Protein AF-0000000080790325 (afdb_homodimer)

Nearest PDB structures (foldseek):
  1ufb-assembly1_A  TM=8.793E-01  e=4.216E-05  Thermus thermophilus
  2hsb-assembly1_A  TM=8.254E-01  e=3.399E-02  Archaeoglobus fulgidus
  4nqf-assembly1_A  TM=7.272E-01  e=9.277E-03  Agrobacterium fabrum str. C58
  3o10-assembly2_C  TM=7.027E-01  e=1.529E-02  Homo sapiens
  1ufb-assembly1_A  TM=8.756E-01  e=5.175E-05  Thermus thermophilus

Solvent-accessible surface area (backbone atoms only — not comparable to full-atom values): 12080 Å² total; per-residue (Å²): 104,65,54,29,45,51,51,12,53,50,24,43,52,48,16,53,52,28,44,75,73,67,38,19,34,62,11,26,37,25,16,37,47,15,43,46,30,38,46,46,27,52,42,29,69,73,70,70,46,86,78,93,71,79,48,34,46,60,45,47,53,56,48,26,64,75,67,67,53,84,79,51,69,70,53,52,50,31,26,50,50,42,36,54,33,57,52,31,40,72,37,70,84,60,62,49,64,88,60,41,68,68,55,22,50,49,34,46,50,33,30,51,57,53,53,70,76,103,106,65,54,30,46,51,51,12,53,50,23,42,51,48,16,52,52,29,45,74,72,66,39,20,34,60,12,27,37,25,16,37,47,14,43,46,31,39,45,48,26,52,41,29,67,75,70,68,47,86,78,94,72,78,47,34,46,60,45,48,52,56,48,26,64,76,68,68,53,86,79,51,67,69,53,51,50,32,26,49,51,42,35,54,33,58,52,30,39,72,35,69,84,61,64,50,63,87,61,42,66,68,54,22,49,50,35,46,50,34,29,50,58,54,54,71,75,102

Sequence (236 aa):
MAKWFEKSDKDKEVAYLLLDKGYYPEACFHAVMAVELRLKGVLVQTTGGIIYTHSIKRLLDEVAKIKNLQLNDKILDCANYLSLMYLGSRYPEEEIIDMDRSEGEKCVRCMETILSIIMAKWFEKSDKDKEVAYLLLDKGYYPEACFHAVMAVELRLKGVLVQTTGGIIYTHSIKRLLDEVAKIKNLQLNDKILDCANYLSLMYLGSRYPEEEIIDMDRSEGEKCVRCMETILSII

Organism: Sulfurisphaera tokodaii (strain DSM 16993 / JCM 10545 / NBRC 100140 / 7) (NCBI:txid273063)

Foldseek 3Di:
DVVLQVLLVVLLVVLVVCLVVWLQLSSLQSLLSSQQSVLQVQCCVVPVDGDPDSQQLVSLVVSCVVVVNDDDPLLNVLSRLSRLSNCVSPDVVSVNPDDGSVNSVSSSVSSCVSVVRD/DVVLQVLLVVLLVVLVVCLVVWLQLSSLQSLLSSQQSVLQVQCCVQPVDGDPDSQQLVSLVVSCVVVVNDDDPLLNVLSRLSRLSNCVSPDVVSVNPDDGSVNSVSSSVSSCVSVVRD

Secondary structure (DSSP, 8-state):
-HHHHHHHHHHHHHHHHHHHHT-HHHHHHHHHHHHHHHHHHHHHHHHS-------HHHHHHHHHHHHTPPP-HHHHHHHHHHHHHHHHTT-GGG------HHHHHHHHHHHHHHHTT-/-HHHHHHHHHHHHHHHHHHHHT-HHHHHHHHHHHHHHHHHHHHHHHHS-------HHHHHHHHHHHHTPPP-HHHHHHHHHHHHHHHHTT-GGG------HHHHHHHHHHHHHHHTT-

Radius of gyration: 17.75 Å; Cα contacts (8 Å, |Δi|>4): 330; chains: 2; bounding box: 32×57×39 Å

Structure (mmCIF, N/CA/C/O backbone):
data_AF-0000000080790325-model_v1
#
loop_
_entity.id
_entity.type
_entity.pdbx_description
1 polymer 'HEPN domain-containing protein'
#
loop_
_atom_site.group_PDB
_atom_site.id
_atom_site.type_symbol
_atom_site.label_atom_id
_atom_site.label_alt_id
_atom_site.label_comp_id
_atom_site.label_asym_id
_atom_site.label_entity_id
_atom_site.label_seq_id
_atom_site.pdbx_PDB_ins_code
_atom_site.Cartn_x
_atom_site.Cartn_y
_atom_site.Cartn_z
_atom_site.occupancy
_atom_site.B_iso_or_equiv
_atom_site.auth_seq_id
_atom_site.auth_comp_id
_atom_site.auth_asym_id
_atom_site.auth_atom_id
_atom_site.pdbx_PDB_model_num
ATOM 1 N N . MET A 1 1 ? -5.109 8.195 18.766 1 57.06 1 MET A N 1
ATOM 2 C CA . MET A 1 1 ? -4.723 9.375 18 1 57.06 1 MET A CA 1
ATOM 3 C C . MET A 1 1 ? -3.264 9.289 17.578 1 57.06 1 MET A C 1
ATOM 5 O O . MET A 1 1 ? -2.939 9.539 16.406 1 57.06 1 MET A O 1
ATOM 9 N N . ALA A 1 2 ? -2.635 8.82 18.422 1 80.56 2 ALA A N 1
ATOM 10 C CA . ALA A 1 2 ? -1.184 8.68 18.344 1 80.56 2 ALA A CA 1
ATOM 11 C C . ALA A 1 2 ? -0.789 7.648 17.297 1 80.56 2 ALA A C 1
ATOM 13 O O . ALA A 1 2 ? 0.173 7.852 16.547 1 80.56 2 ALA A O 1
ATOM 14 N N . LYS A 1 3 ? -1.737 6.891 16.953 1 90.38 3 LYS A N 1
ATOM 15 C CA . LYS A 1 3 ? -1.333 5.789 16.078 1 90.38 3 LYS A CA 1
ATOM 16 C C . LYS A 1 3 ? -1.325 6.215 14.617 1 90.38 3 LYS A C 1
ATOM 18 O O . LYS A 1 3 ? -0.454 5.801 13.852 1 90.38 3 LYS A O 1
ATOM 23 N N . TRP A 1 4 ? -2.229 7.141 14.32 1 94.56 4 TRP A N 1
ATOM 24 C CA . TRP A 1 4 ? -2.314 7.629 12.945 1 94.56 4 TRP A CA 1
ATOM 25 C C . TRP A 1 4 ? -1.068 8.422 12.57 1 94.56 4 TRP A C 1
ATOM 27 O O . TRP A 1 4 ? -0.518 8.242 11.477 1 94.56 4 TRP A O 1
ATOM 37 N N . PHE A 1 5 ? -0.662 9.227 13.508 1 96.38 5 PHE A N 1
ATOM 38 C CA . PHE A 1 5 ? 0.493 10.078 13.25 1 96.38 5 PHE A CA 1
ATOM 39 C C . PHE A 1 5 ? 1.778 9.266 13.234 1 96.38 5 PHE A C 1
ATOM 41 O O . PHE A 1 5 ? 2.686 9.531 12.445 1 96.38 5 PHE A O 1
ATOM 48 N N . GLU A 1 6 ? 1.785 8.305 14.102 1 95.25 6 GLU A N 1
ATOM 49 C CA . GLU A 1 6 ? 2.939 7.41 14.117 1 95.25 6 GLU A CA 1
ATOM 50 C C . GLU A 1 6 ? 3.061 6.637 12.812 1 95.25 6 GLU A C 1
ATOM 52 O O . GLU A 1 6 ? 4.156 6.504 12.258 1 95.25 6 GLU A O 1
ATOM 57 N N . LYS A 1 7 ? 1.98 6.121 12.328 1 96.19 7 LYS A N 1
ATOM 58 C CA . LYS A 1 7 ? 1.979 5.391 11.062 1 96.19 7 LYS A CA 1
ATOM 59 C C . LYS A 1 7 ? 2.348 6.309 9.898 1 96.19 7 LYS A C 1
ATOM 61 O O . LYS A 1 7 ? 3.07 5.902 8.984 1 96.19 7 LYS A O 1
ATOM 66 N N . SER A 1 8 ? 1.805 7.488 9.938 1 97.62 8 SER A N 1
ATOM 67 C CA . SER A 1 8 ? 2.16 8.477 8.93 1 97.62 8 SER A CA 1
ATOM 68 C C . SER A 1 8 ? 3.664 8.727 8.906 1 97.62 8 SER A C 1
ATOM 70 O O . SER A 1 8 ? 4.277 8.758 7.836 1 97.62 8 SER A O 1
ATOM 72 N N . ASP A 1 9 ? 4.266 8.914 10.086 1 97.81 9 ASP A N 1
ATOM 73 C CA . ASP A 1 9 ? 5.699 9.164 10.195 1 97.81 9 ASP A CA 1
ATOM 74 C C . ASP A 1 9 ? 6.508 7.973 9.672 1 97.81 9 ASP A C 1
ATOM 76 O O . ASP A 1 9 ? 7.531 8.156 9.008 1 97.81 9 ASP A O 1
ATOM 80 N N . LYS A 1 10 ? 6.035 6.82 9.969 1 97.06 10 LYS A N 1
ATOM 81 C CA . LYS A 1 10 ? 6.711 5.621 9.484 1 97.06 10 LYS A CA 1
ATOM 82 C C . LYS A 1 10 ? 6.656 5.531 7.961 1 97.06 10 LYS A C 1
ATOM 84 O O . LYS A 1 10 ? 7.652 5.211 7.316 1 97.06 10 LYS A O 1
ATOM 89 N N . ASP A 1 11 ? 5.535 5.82 7.414 1 98.5 11 ASP A N 1
ATOM 90 C CA . ASP A 1 11 ? 5.406 5.801 5.961 1 98.5 11 ASP A CA 1
ATOM 91 C C . ASP A 1 11 ? 6.312 6.848 5.312 1 98.5 11 ASP A C 1
ATOM 93 O O . ASP A 1 11 ? 6.855 6.621 4.23 1 98.5 11 ASP A O 1
ATOM 97 N N . LYS A 1 12 ? 6.406 7.965 5.957 1 98.81 12 LYS A N 1
ATOM 98 C CA . LYS A 1 12 ? 7.32 8.992 5.457 1 98.81 12 LYS A CA 1
ATOM 99 C C . LYS A 1 12 ? 8.75 8.469 5.406 1 98.81 12 LYS A C 1
ATOM 101 O O . LYS A 1 12 ? 9.445 8.633 4.398 1 98.81 12 LYS A O 1
ATOM 106 N N . GLU A 1 13 ? 9.164 7.809 6.445 1 98.81 13 GLU A N 1
ATOM 107 C CA . GLU A 1 13 ? 10.5 7.219 6.496 1 98.81 13 GLU A CA 1
ATOM 108 C C . GLU A 1 13 ? 10.688 6.168 5.402 1 98.81 13 GLU A C 1
ATOM 110 O O . GLU A 1 13 ? 11.727 6.129 4.742 1 98.81 13 GLU A O 1
ATOM 115 N N . VAL A 1 14 ? 9.727 5.359 5.238 1 98.81 14 VAL A N 1
ATOM 116 C CA . VAL A 1 14 ? 9.781 4.285 4.25 1 98.81 14 VAL A CA 1
ATOM 117 C C . VAL A 1 14 ? 9.82 4.879 2.844 1 98.81 14 VAL A C 1
ATOM 119 O O . VAL A 1 14 ? 10.531 4.371 1.97 1 98.81 14 VAL A O 1
ATOM 122 N N . ALA A 1 15 ? 9.055 5.938 2.59 1 98.88 15 ALA A N 1
ATOM 123 C CA . ALA A 1 15 ? 9.086 6.613 1.295 1 98.88 15 ALA A CA 1
ATOM 124 C C . ALA A 1 15 ? 10.5 7.074 0.953 1 98.88 15 ALA A C 1
ATOM 126 O O . ALA A 1 15 ? 10.977 6.871 -0.168 1 98.88 15 ALA A O 1
ATOM 127 N N . TYR A 1 16 ? 11.18 7.613 1.945 1 98.88 16 TYR A N 1
ATOM 128 C CA . TYR A 1 16 ? 12.547 8.07 1.738 1 98.88 16 TYR A CA 1
ATOM 129 C C . TYR A 1 16 ? 13.477 6.895 1.452 1 98.88 16 TYR A C 1
ATOM 131 O O . TYR A 1 16 ? 14.297 6.949 0.534 1 98.88 16 TYR A O 1
ATOM 139 N N . LEU A 1 17 ? 13.336 5.879 2.234 1 98.88 17 LEU A N 1
ATOM 140 C CA . LEU A 1 17 ? 14.172 4.695 2.086 1 98.88 17 LEU A CA 1
ATOM 141 C C . LEU A 1 17 ? 14.016 4.086 0.697 1 98.88 17 LEU A C 1
ATOM 143 O O . LEU A 1 17 ? 15.008 3.809 0.018 1 98.88 17 LEU A O 1
ATOM 147 N N . LEU A 1 18 ? 12.812 3.908 0.27 1 98.75 18 LEU A N 1
ATOM 148 C CA . LEU A 1 18 ? 12.539 3.252 -1.004 1 98.75 18 LEU A CA 1
ATOM 149 C C . LEU A 1 18 ? 12.953 4.141 -2.172 1 98.75 18 LEU A C 1
ATOM 151 O O . LEU A 1 18 ? 13.43 3.645 -3.195 1 98.75 18 LEU A O 1
ATOM 155 N N . LEU A 1 19 ? 12.75 5.434 -2.016 1 98.62 19 LEU A N 1
ATOM 156 C CA . LEU A 1 19 ? 13.242 6.355 -3.033 1 98.62 19 LEU A CA 1
ATOM 157 C C . LEU A 1 19 ? 14.75 6.219 -3.211 1 98.62 19 LEU A C 1
ATOM 159 O O . LEU A 1 19 ? 15.242 6.141 -4.34 1 98.62 19 LEU A O 1
ATOM 163 N N . ASP A 1 20 ? 15.438 6.176 -2.105 1 98.56 20 ASP A N 1
ATOM 164 C CA . ASP A 1 20 ? 16.891 6.07 -2.107 1 98.56 20 ASP A CA 1
ATOM 165 C C . ASP A 1 20 ? 17.344 4.754 -2.738 1 98.56 20 ASP A C 1
ATOM 167 O O . ASP A 1 20 ? 18.391 4.703 -3.387 1 98.56 20 ASP A O 1
ATOM 171 N N . LYS A 1 21 ? 16.578 3.699 -2.59 1 98.31 21 LYS A N 1
ATOM 172 C CA . LYS A 1 21 ? 16.938 2.371 -3.08 1 98.31 21 LYS A CA 1
ATOM 173 C C . LYS A 1 21 ? 16.484 2.176 -4.523 1 98.31 21 LYS A C 1
ATOM 175 O O . LYS A 1 21 ? 16.781 1.154 -5.141 1 98.31 21 LYS A O 1
ATOM 180 N N . GLY A 1 22 ? 15.719 3.08 -5.078 1 97.56 22 GLY A N 1
ATOM 181 C CA . GLY A 1 22 ? 15.336 3.033 -6.48 1 97.56 22 GLY A CA 1
ATOM 182 C C . GLY A 1 22 ? 14 2.355 -6.711 1 97.56 22 GLY A C 1
ATOM 183 O O . GLY A 1 22 ? 13.68 1.967 -7.836 1 97.56 22 GLY A O 1
ATOM 184 N N . TYR A 1 23 ? 13.25 2.176 -5.66 1 97.56 23 TYR A N 1
ATOM 185 C CA . TYR A 1 23 ? 11.891 1.666 -5.777 1 97.56 23 TYR A CA 1
ATOM 186 C C . TYR A 1 23 ? 10.883 2.809 -5.844 1 97.56 23 TYR A C 1
ATOM 188 O O . TYR A 1 23 ? 10.203 3.104 -4.859 1 97.56 23 TYR A O 1
ATOM 196 N N . TYR A 1 24 ? 10.719 3.35 -7.008 1 97.62 24 TYR A N 1
ATOM 197 C CA . TYR A 1 24 ? 10.055 4.641 -7.152 1 97.62 24 TYR A CA 1
ATOM 198 C C . TYR A 1 24 ? 8.547 4.504 -6.996 1 97.62 24 TYR A C 1
ATOM 200 O O . TYR A 1 24 ? 7.922 5.266 -6.254 1 97.62 24 TYR A O 1
ATOM 208 N N . PRO A 1 25 ? 7.918 3.488 -7.625 1 97.19 25 PRO A N 1
ATOM 209 C CA . PRO A 1 25 ? 6.477 3.357 -7.402 1 97.19 25 PRO A CA 1
ATOM 210 C C . PRO A 1 25 ? 6.129 3.08 -5.941 1 97.19 25 PRO A C 1
ATOM 212 O O . PRO A 1 25 ? 5.172 3.646 -5.414 1 97.19 25 PRO A O 1
ATOM 215 N N . GLU A 1 26 ? 6.914 2.258 -5.336 1 97.94 26 GLU A N 1
ATOM 216 C CA . GLU A 1 26 ? 6.691 1.904 -3.938 1 97.94 26 GLU A CA 1
ATOM 217 C C . GLU A 1 26 ? 6.941 3.1 -3.02 1 97.94 26 GLU A C 1
ATOM 219 O O . GLU A 1 26 ? 6.234 3.283 -2.027 1 97.94 26 GLU A O 1
ATOM 224 N N . ALA A 1 27 ? 7.953 3.893 -3.35 1 98.44 27 ALA A N 1
ATOM 225 C CA . ALA A 1 27 ? 8.188 5.129 -2.609 1 98.44 27 ALA A CA 1
ATOM 226 C C . ALA A 1 27 ? 6.977 6.059 -2.703 1 98.44 27 ALA A C 1
ATOM 228 O O . ALA A 1 27 ? 6.574 6.664 -1.707 1 98.44 27 ALA A O 1
ATOM 229 N N . CYS A 1 28 ? 6.457 6.133 -3.877 1 98.19 28 CYS A N 1
ATOM 230 C CA . CYS A 1 28 ? 5.305 7 -4.098 1 98.19 28 CYS A CA 1
ATOM 231 C C . CYS A 1 28 ? 4.102 6.52 -3.297 1 98.19 28 CYS A C 1
ATOM 233 O O . CYS A 1 28 ? 3.4 7.324 -2.678 1 98.19 28 CYS A O 1
ATOM 235 N N . PHE A 1 29 ? 3.871 5.227 -3.201 1 98 29 PHE A N 1
ATOM 236 C CA . PHE A 1 29 ? 2.775 4.688 -2.404 1 98 29 PHE A CA 1
ATOM 237 C C . PHE A 1 29 ? 2.902 5.117 -0.948 1 98 29 PHE A C 1
ATOM 239 O O . PHE A 1 29 ? 1.935 5.586 -0.347 1 98 29 PHE A O 1
ATOM 246 N N . HIS A 1 30 ? 4.059 4.98 -0.45 1 98.75 30 HIS A N 1
ATOM 247 C CA . HIS A 1 30 ? 4.234 5.297 0.963 1 98.75 30 HIS A CA 1
ATOM 248 C C . HIS A 1 30 ? 4.176 6.805 1.201 1 98.75 30 HIS A C 1
ATOM 250 O O . HIS A 1 30 ? 3.744 7.25 2.266 1 98.75 30 HIS A O 1
ATOM 256 N N . ALA A 1 31 ? 4.598 7.613 0.197 1 98.81 31 ALA A N 1
ATOM 257 C CA . ALA A 1 31 ? 4.379 9.055 0.297 1 98.81 31 ALA A CA 1
ATOM 258 C C . ALA A 1 31 ? 2.889 9.375 0.391 1 98.81 31 ALA A C 1
ATOM 260 O O . ALA A 1 31 ? 2.475 10.188 1.219 1 98.81 31 ALA A O 1
ATOM 261 N N . VAL A 1 32 ? 2.137 8.711 -0.442 1 98.69 32 VAL A N 1
ATOM 262 C CA . VAL A 1 32 ? 0.689 8.891 -0.432 1 98.69 32 VAL A CA 1
ATOM 263 C C . VAL A 1 32 ? 0.127 8.46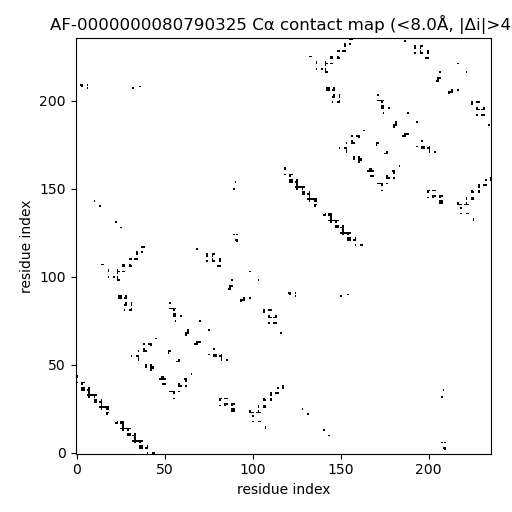9 0.926 1 98.69 32 VAL A C 1
ATOM 265 O O . VAL A 1 32 ? -0.663 9.203 1.528 1 98.69 32 VAL A O 1
ATOM 268 N N . MET A 1 33 ? 0.547 7.324 1.477 1 98.31 33 MET A N 1
ATOM 269 C CA . MET A 1 33 ? 0.07 6.824 2.764 1 98.31 33 MET A CA 1
ATOM 270 C C . MET A 1 33 ? 0.439 7.785 3.889 1 98.31 33 MET A C 1
ATOM 272 O O . MET A 1 33 ? -0.36 8.016 4.797 1 98.31 33 MET A O 1
ATOM 276 N N . ALA A 1 34 ? 1.657 8.297 3.793 1 98.69 34 ALA A N 1
ATOM 277 C CA . ALA A 1 34 ? 2.086 9.242 4.824 1 98.69 34 ALA A CA 1
ATOM 278 C C . ALA A 1 34 ? 1.127 10.422 4.914 1 98.69 34 ALA A C 1
ATOM 280 O O . ALA A 1 34 ? 0.682 10.789 6.004 1 98.69 34 ALA A O 1
ATOM 281 N N . VAL A 1 35 ? 0.781 10.953 3.795 1 98.81 35 VAL A N 1
ATOM 282 C CA . VAL A 1 35 ? -0.095 12.117 3.746 1 98.81 35 VAL A CA 1
ATOM 283 C C . VAL A 1 35 ? -1.513 11.719 4.148 1 98.81 35 VAL A C 1
ATOM 285 O O . VAL A 1 35 ? -2.145 12.383 4.969 1 98.81 35 VAL A O 1
ATOM 288 N N . GLU A 1 36 ? -2.023 10.68 3.602 1 98.44 36 GLU A N 1
ATOM 289 C CA . GLU A 1 36 ? -3.379 10.211 3.877 1 98.44 36 GLU A CA 1
ATOM 290 C C . GLU A 1 36 ? -3.592 9.992 5.371 1 98.44 36 GLU A C 1
ATOM 292 O O . GLU A 1 36 ? -4.57 10.477 5.941 1 98.44 36 GLU A O 1
ATOM 297 N N . LEU A 1 37 ? -2.656 9.289 5.973 1 97.69 37 LEU A N 1
ATOM 298 C CA . LEU A 1 37 ? -2.816 8.922 7.375 1 97.69 37 LEU A CA 1
ATOM 299 C C . LEU A 1 37 ? -2.658 10.141 8.281 1 97.69 37 LEU A C 1
ATOM 301 O O . LEU A 1 37 ? -3.307 10.234 9.32 1 97.69 37 LEU A O 1
ATOM 305 N N . ARG A 1 38 ? -1.794 11.078 7.879 1 98.19 38 ARG A N 1
ATOM 306 C CA . ARG A 1 38 ? -1.688 12.328 8.625 1 98.19 38 ARG A CA 1
ATOM 307 C C . ARG A 1 38 ? -3.018 13.078 8.625 1 98.19 38 ARG A C 1
ATOM 309 O O . ARG A 1 38 ? -3.496 13.5 9.672 1 98.19 38 ARG A O 1
ATOM 316 N N . LEU A 1 39 ? -3.596 13.227 7.461 1 98.25 39 LEU A N 1
ATOM 317 C CA . LEU A 1 39 ? -4.855 13.945 7.309 1 98.25 39 LEU A CA 1
ATOM 318 C C . LEU A 1 39 ? -5.977 13.234 8.062 1 98.25 39 LEU A C 1
ATOM 320 O O . LEU A 1 39 ? -6.758 13.883 8.766 1 98.25 39 LEU A O 1
ATOM 324 N N . LYS A 1 40 ? -6.027 11.945 7.945 1 97.38 40 LYS A N 1
ATOM 325 C CA . LYS A 1 40 ? -7.031 11.172 8.672 1 97.38 40 LYS A CA 1
ATOM 326 C C . LYS A 1 40 ? -6.855 11.32 10.18 1 97.38 40 LYS A C 1
ATOM 328 O O . LYS A 1 40 ? -7.836 11.414 10.922 1 97.38 40 LYS A O 1
ATOM 333 N N . GLY A 1 41 ? -5.594 11.281 10.57 1 96.75 41 GLY A N 1
ATOM 334 C CA . GLY A 1 41 ? -5.328 11.484 11.992 1 96.75 41 GLY A CA 1
ATOM 335 C C . GLY A 1 41 ? -5.871 12.805 12.516 1 96.75 41 GLY A C 1
ATOM 336 O O . GLY A 1 41 ? -6.48 12.844 13.586 1 96.75 41 GLY A O 1
ATOM 337 N N . VAL A 1 42 ? -5.684 13.828 11.781 1 97.31 42 VAL A N 1
ATOM 338 C CA . VAL A 1 42 ? -6.191 15.141 12.164 1 97.31 42 VAL A CA 1
ATOM 339 C C . VAL A 1 42 ? -7.715 15.102 12.266 1 97.31 42 VAL A C 1
ATOM 341 O O . VAL A 1 42 ? -8.297 15.609 13.227 1 97.31 42 VAL A O 1
ATOM 344 N N . LEU A 1 43 ? -8.344 14.516 11.289 1 96.75 43 LEU A N 1
ATOM 345 C CA . LEU A 1 43 ? -9.797 14.453 11.25 1 96.75 43 LEU A CA 1
ATOM 346 C C . LEU A 1 43 ? -10.336 13.641 12.422 1 96.75 43 LEU A C 1
ATOM 348 O O . LEU A 1 43 ? -11.312 14.039 13.07 1 96.75 43 LEU A O 1
ATOM 352 N N . VAL A 1 44 ? -9.734 12.539 12.688 1 95.25 44 VAL A N 1
ATOM 353 C CA . VAL A 1 44 ? -10.148 11.695 13.805 1 95.25 44 VAL A CA 1
ATOM 354 C C . VAL A 1 44 ? -10 12.453 15.117 1 95.25 44 VAL A C 1
ATOM 356 O O . VAL A 1 44 ? -10.883 12.414 15.969 1 95.25 44 VAL A O 1
ATOM 359 N N . GLN A 1 45 ? -8.867 13.141 15.203 1 95 45 GLN A N 1
ATOM 360 C CA . GLN A 1 45 ? -8.578 13.883 16.422 1 95 45 GLN A CA 1
ATOM 361 C C . GLN A 1 45 ? -9.586 15.008 16.641 1 95 45 GLN A C 1
ATOM 363 O O . GLN A 1 45 ? -9.969 15.289 17.781 1 95 45 GLN A O 1
ATOM 368 N N . THR A 1 46 ? -10.039 15.602 15.617 1 94.94 46 THR A N 1
ATOM 369 C CA . THR A 1 46 ? -10.844 16.812 15.734 1 94.94 46 THR A CA 1
ATOM 370 C C . THR A 1 46 ? -12.336 16.469 15.719 1 94.94 46 THR A C 1
ATOM 372 O O . THR A 1 46 ? -13.133 17.125 16.391 1 94.94 46 THR A O 1
ATOM 375 N N . THR A 1 47 ? -12.742 15.438 14.961 1 93.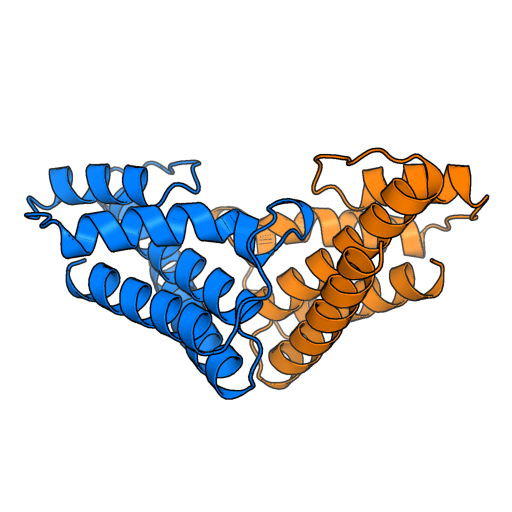75 47 THR A N 1
ATOM 376 C CA . THR A 1 47 ? -14.164 15.18 14.766 1 93.75 47 THR A CA 1
ATOM 377 C C . THR A 1 47 ? -14.578 13.883 15.461 1 93.75 47 THR A C 1
ATOM 379 O O . THR A 1 47 ? -15.773 13.641 15.664 1 93.75 47 THR A O 1
ATOM 382 N N . GLY A 1 48 ? -13.625 13.023 15.734 1 92.44 48 GLY A N 1
ATOM 383 C CA . GLY A 1 48 ? -13.914 11.727 16.312 1 92.44 48 GLY A CA 1
ATOM 384 C C . GLY A 1 48 ? -14.32 10.688 15.281 1 92.44 48 GLY A C 1
ATOM 385 O O . GLY A 1 48 ? -14.461 9.508 15.602 1 92.44 48 GLY A O 1
ATOM 386 N N . GLY A 1 49 ? -14.406 11.102 14.062 1 91.56 49 GLY A N 1
ATOM 387 C CA . GLY A 1 49 ? -14.883 10.211 13.016 1 91.56 49 GLY A CA 1
ATOM 388 C C . GLY A 1 49 ? -13.773 9.734 12.094 1 91.56 49 GLY A C 1
ATOM 389 O O . GLY A 1 49 ? -12.82 10.469 11.82 1 91.56 49 GLY A O 1
ATOM 390 N N . ILE A 1 50 ? -13.977 8.5 11.695 1 90 50 ILE A N 1
ATOM 391 C CA . ILE A 1 50 ? -13.055 7.938 10.719 1 90 50 ILE A CA 1
ATOM 392 C C . ILE A 1 50 ? -13.625 8.117 9.312 1 90 50 ILE A C 1
ATOM 394 O O . ILE A 1 50 ? -14.797 7.84 9.07 1 90 50 ILE A O 1
ATOM 398 N N . ILE A 1 51 ? -12.852 8.562 8.383 1 88.81 51 ILE A N 1
ATOM 399 C CA . ILE A 1 51 ? -13.258 8.758 6.996 1 88.81 51 ILE A CA 1
ATOM 400 C C . ILE A 1 51 ? -12.641 7.664 6.121 1 88.81 51 ILE A C 1
ATOM 402 O O . ILE A 1 51 ? -11.438 7.426 6.172 1 88.81 51 ILE A O 1
ATOM 406 N N . TYR A 1 52 ? -13.484 7.059 5.352 1 89.25 52 TYR A N 1
ATOM 407 C CA . TYR A 1 52 ? -13.055 5.945 4.512 1 89.25 52 TYR A CA 1
ATOM 408 C C . TYR A 1 52 ? -12.875 6.395 3.066 1 89.25 52 TYR A C 1
ATOM 410 O O . TYR A 1 52 ? -13.742 6.164 2.223 1 89.25 52 TYR A O 1
ATOM 418 N N . THR A 1 53 ? -11.859 7.055 2.797 1 92.06 53 THR A N 1
ATOM 419 C CA . THR A 1 53 ? -11.477 7.457 1.447 1 92.06 53 THR A CA 1
ATOM 420 C C . THR A 1 53 ? -9.953 7.473 1.301 1 92.06 53 THR A C 1
ATOM 422 O O . THR A 1 53 ? -9.234 7.66 2.283 1 92.06 53 THR A O 1
ATOM 425 N N . HIS A 1 54 ? -9.516 7.285 0.114 1 93.38 54 HIS A N 1
ATOM 426 C CA . HIS A 1 54 ? -8.094 7.398 -0.177 1 93.38 54 HIS A CA 1
ATOM 427 C C . HIS A 1 54 ? -7.789 8.688 -0.937 1 93.38 54 HIS A C 1
ATOM 429 O O . HIS A 1 54 ? -6.629 8.969 -1.251 1 93.38 54 HIS A O 1
ATOM 435 N N . SER A 1 55 ? -8.758 9.469 -1.2 1 95.12 55 SER A N 1
ATOM 436 C CA . SER A 1 55 ? -8.547 10.719 -1.927 1 95.12 55 SER A CA 1
ATOM 437 C C . SER A 1 55 ? -7.852 11.758 -1.051 1 95.12 55 SER A C 1
ATOM 439 O O . SER A 1 55 ? -8.469 12.32 -0.141 1 95.12 55 SER A O 1
ATOM 441 N N . ILE A 1 56 ? -6.691 12.07 -1.45 1 98.06 56 ILE A N 1
ATOM 442 C CA . ILE A 1 56 ? -5.91 13.055 -0.715 1 98.06 56 ILE A CA 1
ATOM 443 C C . ILE A 1 56 ? -6.574 14.43 -0.826 1 98.06 56 ILE A C 1
ATOM 445 O O . ILE A 1 56 ? -6.617 15.18 0.149 1 98.06 56 ILE A O 1
ATOM 449 N N . LYS A 1 57 ? -7.074 14.664 -1.994 1 96.12 57 LYS A N 1
ATOM 450 C CA . LYS A 1 57 ? -7.738 15.945 -2.215 1 96.12 57 LYS A CA 1
ATOM 451 C C . LYS A 1 57 ? -8.93 16.125 -1.276 1 96.12 57 LYS A C 1
ATOM 453 O O . LYS A 1 57 ? -9.086 17.172 -0.646 1 96.12 57 LYS A O 1
ATOM 458 N N . ARG A 1 58 ? -9.727 15.133 -1.131 1 96.06 58 ARG A N 1
ATOM 459 C CA . ARG A 1 58 ? -10.906 15.188 -0.276 1 96.06 58 ARG A CA 1
ATOM 460 C C . ARG A 1 58 ? -10.516 15.344 1.189 1 96.06 58 ARG A C 1
ATOM 462 O O . ARG A 1 58 ? -11.078 16.172 1.907 1 96.06 58 ARG A O 1
ATOM 469 N N . LEU A 1 59 ? -9.586 14.602 1.587 1 97.75 59 LEU A N 1
ATOM 470 C CA . LEU A 1 59 ? -9.125 14.664 2.971 1 97.75 59 LEU A CA 1
ATOM 471 C C . LEU A 1 59 ? -8.547 16.031 3.293 1 97.75 59 LEU A C 1
ATOM 473 O O . LEU A 1 59 ? -8.828 16.594 4.355 1 97.75 59 LEU A O 1
ATOM 477 N N . LEU A 1 60 ? -7.773 16.5 2.354 1 97.94 60 LEU A N 1
ATOM 478 C CA . LEU A 1 60 ? -7.141 17.797 2.539 1 97.94 60 LEU A CA 1
ATOM 479 C C . LEU A 1 60 ? -8.188 18.906 2.631 1 97.94 60 LEU A C 1
ATOM 481 O O . LEU A 1 60 ? -8.062 19.812 3.445 1 97.94 60 LEU A O 1
ATOM 485 N N . ASP A 1 61 ? -9.188 18.828 1.84 1 96.38 61 ASP A N 1
ATOM 486 C CA . ASP A 1 61 ? -10.273 19.797 1.872 1 96.38 61 ASP A CA 1
ATOM 487 C C . ASP A 1 61 ? -10.938 19.828 3.246 1 96.38 61 ASP A C 1
ATOM 489 O O . ASP A 1 61 ? -11.203 20.906 3.787 1 96.38 61 ASP A O 1
ATOM 493 N N . GLU A 1 62 ? -11.219 18.719 3.785 1 96.62 62 GLU A N 1
ATOM 494 C CA . GLU A 1 62 ? -11.859 18.625 5.094 1 96.62 62 GLU A CA 1
ATOM 495 C C . GLU A 1 62 ? -10.969 19.188 6.191 1 96.62 62 GLU A C 1
ATOM 497 O O . GLU A 1 62 ? -11.438 19.922 7.07 1 96.62 62 GLU A O 1
ATOM 502 N N . VAL A 1 63 ? -9.688 18.875 6.137 1 97.56 63 VAL A N 1
ATOM 503 C CA . VAL A 1 63 ? -8.742 19.344 7.145 1 97.56 63 VAL A CA 1
ATOM 504 C C . VAL A 1 63 ? -8.57 20.859 7.027 1 97.56 63 VAL A C 1
ATOM 506 O O . VAL A 1 63 ? -8.461 21.562 8.039 1 97.56 63 VAL A O 1
ATOM 509 N N . ALA A 1 64 ? -8.531 21.297 5.762 1 97.5 64 ALA A N 1
ATOM 510 C CA . ALA A 1 64 ? -8.367 22.734 5.531 1 97.5 64 ALA A CA 1
ATOM 511 C C . ALA A 1 64 ? -9.523 23.516 6.148 1 97.5 64 ALA A C 1
ATOM 513 O O . ALA A 1 64 ? -9.312 24.609 6.703 1 97.5 64 ALA A O 1
ATOM 514 N N . LYS A 1 65 ? -10.688 23.016 6.062 1 96.19 65 LYS A N 1
ATOM 515 C CA . LYS A 1 65 ? -11.852 23.656 6.66 1 96.19 65 LYS A CA 1
ATOM 516 C C . LYS A 1 65 ? -11.719 23.734 8.18 1 96.19 65 LYS A C 1
ATOM 518 O O . LYS A 1 65 ? -11.992 24.781 8.781 1 96.19 65 LYS A O 1
ATOM 523 N N . ILE A 1 66 ? -11.344 22.703 8.766 1 95.31 66 ILE A N 1
ATOM 524 C CA . ILE A 1 66 ? -11.273 22.578 10.219 1 95.31 66 ILE A CA 1
ATOM 525 C C . ILE A 1 66 ? -10.156 23.469 10.766 1 95.31 66 ILE A C 1
ATOM 527 O O . ILE A 1 66 ? -10.336 24.141 11.781 1 95.31 66 ILE A O 1
ATOM 531 N N . LYS A 1 67 ? -9.078 23.5 10.086 1 95.62 67 LYS A N 1
ATOM 532 C CA . LYS A 1 67 ? -7.898 24.188 10.594 1 95.62 67 LYS A CA 1
ATOM 533 C C . LYS A 1 67 ? -7.785 25.594 9.992 1 95.62 67 LYS A C 1
ATOM 535 O O . LYS A 1 67 ? -6.836 26.328 10.281 1 95.62 67 LYS A O 1
ATOM 540 N N . ASN A 1 68 ? -8.688 25.906 9.117 1 95.5 68 ASN A N 1
ATOM 541 C CA . ASN A 1 68 ? -8.672 27.203 8.43 1 95.5 68 ASN A CA 1
ATOM 542 C C . ASN A 1 68 ? -7.367 27.406 7.66 1 95.5 68 ASN A C 1
ATOM 544 O O . ASN A 1 68 ? -6.707 28.438 7.812 1 95.5 68 ASN A O 1
ATOM 548 N N . LEU A 1 69 ? -7.012 26.344 6.941 1 95.69 69 LEU A N 1
ATOM 549 C CA . LEU A 1 69 ? -5.812 26.422 6.113 1 95.69 69 LEU A CA 1
ATOM 550 C C . LEU A 1 69 ? -6.121 27.047 4.758 1 95.69 69 LEU A C 1
ATOM 552 O O . LEU A 1 69 ? -7.18 26.797 4.18 1 95.69 69 LEU A O 1
ATOM 556 N N . GLN A 1 70 ? -5.227 27.859 4.332 1 94.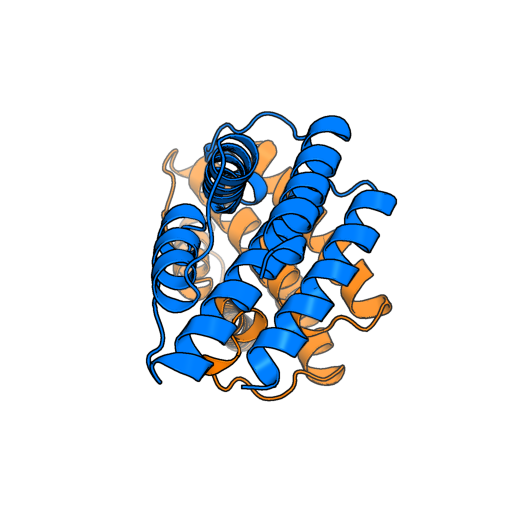38 70 GLN A N 1
ATOM 557 C CA . GLN A 1 70 ? -5.297 28.359 2.965 1 94.38 70 GLN A CA 1
ATOM 558 C C . GLN A 1 70 ? -4.539 27.453 2.004 1 94.38 70 GLN A C 1
ATOM 560 O O . GLN A 1 70 ? -3.328 27.266 2.145 1 94.38 70 GLN A O 1
ATOM 565 N N . LEU A 1 71 ? -5.273 26.906 1.049 1 96.38 71 LEU A N 1
ATOM 566 C CA . LEU A 1 71 ? -4.672 26.016 0.06 1 96.38 71 LEU A CA 1
ATOM 567 C C . LEU A 1 71 ? -4.367 26.766 -1.231 1 96.38 71 LEU A C 1
ATOM 569 O O . LEU A 1 71 ? -5.262 27.375 -1.831 1 96.38 71 LEU A O 1
ATOM 573 N N . ASN A 1 72 ? -3.123 26.797 -1.565 1 96.75 72 ASN A N 1
ATOM 574 C CA . ASN A 1 72 ? -2.768 27.406 -2.848 1 96.75 72 ASN A CA 1
ATOM 575 C C . ASN A 1 72 ? -2.697 26.359 -3.955 1 96.75 72 ASN A C 1
ATOM 577 O O . ASN A 1 72 ? -2.9 25.172 -3.707 1 96.75 72 ASN A O 1
ATOM 581 N N . ASP A 1 73 ? -2.371 26.734 -5.148 1 97.44 73 ASP A N 1
ATOM 582 C CA . ASP A 1 73 ? -2.404 25.875 -6.32 1 97.44 73 ASP A CA 1
ATOM 583 C C . ASP A 1 73 ? -1.364 24.75 -6.203 1 97.44 73 ASP A C 1
ATOM 585 O O . ASP A 1 73 ? -1.599 23.625 -6.648 1 97.44 73 ASP A O 1
ATOM 589 N N . LYS A 1 74 ? -0.282 25.094 -5.629 1 97.81 74 LYS A N 1
ATOM 590 C CA . LYS A 1 74 ? 0.783 24.109 -5.484 1 97.81 74 LYS A CA 1
ATOM 591 C C . LYS A 1 74 ? 0.338 22.938 -4.602 1 97.81 74 LYS A C 1
ATOM 593 O O . LYS A 1 74 ? 0.564 21.781 -4.938 1 97.81 74 LYS A O 1
ATOM 598 N N . ILE A 1 75 ? -0.31 23.281 -3.545 1 98.19 75 ILE A N 1
ATOM 599 C CA . ILE A 1 75 ? -0.788 22.266 -2.6 1 98.19 75 ILE A CA 1
ATOM 600 C C . ILE A 1 75 ? -1.887 21.438 -3.25 1 98.19 75 ILE A C 1
ATOM 602 O O . ILE A 1 75 ? -1.887 20.203 -3.143 1 98.19 75 ILE A O 1
ATOM 606 N N . LEU A 1 76 ? -2.748 22.109 -3.957 1 97.62 76 LEU A N 1
ATOM 607 C CA . LEU A 1 76 ? -3.863 21.422 -4.602 1 97.62 76 LEU A CA 1
ATOM 608 C C . LEU A 1 76 ? -3.365 20.516 -5.719 1 97.62 76 LEU A C 1
ATOM 610 O O . LEU A 1 76 ? -3.887 19.406 -5.898 1 97.62 76 LEU A O 1
ATOM 614 N N . ASP A 1 77 ? -2.383 20.984 -6.418 1 98.06 77 ASP A N 1
ATOM 615 C CA . ASP A 1 77 ? -1.771 20.156 -7.461 1 98.06 77 ASP A CA 1
ATOM 616 C C . ASP A 1 77 ? -1.131 18.906 -6.863 1 98.06 77 ASP A C 1
ATOM 618 O O . ASP A 1 77 ? -1.252 17.812 -7.426 1 98.06 77 ASP A O 1
ATOM 622 N N . CYS A 1 78 ? -0.457 19.078 -5.789 1 98.38 78 CYS A N 1
ATOM 623 C CA . CYS A 1 78 ? 0.162 17.953 -5.098 1 98.38 78 CYS A CA 1
ATOM 624 C C . CYS A 1 78 ? -0.892 16.953 -4.617 1 98.38 78 CYS A C 1
ATOM 626 O O . CYS A 1 78 ? -0.721 15.75 -4.758 1 98.38 78 CYS A O 1
ATOM 628 N N . ALA A 1 79 ? -1.953 17.484 -4.086 1 98.25 79 ALA A N 1
ATOM 629 C CA . ALA A 1 79 ? -3.023 16.625 -3.59 1 98.25 79 ALA A CA 1
ATOM 630 C C . ALA A 1 79 ? -3.631 15.797 -4.719 1 98.25 79 ALA A C 1
ATOM 632 O O . ALA A 1 79 ? -3.875 14.602 -4.559 1 98.25 79 ALA A O 1
ATOM 633 N N . ASN A 1 80 ? -3.859 16.422 -5.801 1 96.88 80 ASN A N 1
ATOM 634 C CA . ASN A 1 80 ? -4.395 15.727 -6.969 1 96.88 80 ASN A CA 1
ATOM 635 C C . ASN A 1 80 ? -3.428 14.656 -7.477 1 96.88 80 ASN A C 1
ATOM 637 O O . ASN A 1 80 ? -3.844 13.547 -7.812 1 96.88 80 ASN A O 1
ATOM 641 N N . TYR A 1 81 ? -2.205 15.078 -7.57 1 96.62 81 TYR A N 1
ATOM 642 C CA . TYR A 1 81 ? -1.179 14.164 -8.062 1 96.62 81 TYR A CA 1
ATOM 643 C C . TYR A 1 81 ? -1.082 12.93 -7.18 1 96.62 81 TYR A C 1
ATOM 645 O O . TYR A 1 81 ? -1.113 11.797 -7.676 1 96.62 81 TYR A O 1
ATOM 653 N N . LEU A 1 82 ? -0.99 13.109 -5.871 1 97.62 82 LEU A N 1
ATOM 654 C CA . LEU A 1 82 ? -0.874 11.992 -4.945 1 97.62 82 LEU A CA 1
ATOM 655 C C . LEU A 1 82 ? -2.125 11.125 -4.98 1 97.62 82 LEU A C 1
ATOM 657 O O . LEU A 1 82 ? -2.043 9.898 -4.832 1 97.62 82 LEU A O 1
ATOM 661 N N . SER A 1 83 ? -3.271 11.727 -5.152 1 96.5 83 SER A N 1
ATOM 662 C CA . SER A 1 83 ? -4.504 10.953 -5.27 1 96.5 83 SER A CA 1
ATOM 663 C C . SER A 1 83 ? -4.441 9.984 -6.449 1 96.5 83 SER A C 1
ATOM 665 O O . SER A 1 83 ? -4.879 8.836 -6.348 1 96.5 83 SER A O 1
ATOM 667 N N . LEU A 1 84 ? -3.904 10.453 -7.492 1 93.5 84 LEU A N 1
ATOM 668 C CA . LEU A 1 84 ? -3.768 9.633 -8.695 1 93.5 84 LEU A CA 1
ATOM 669 C C . LEU A 1 84 ? -2.758 8.508 -8.469 1 93.5 84 LEU A C 1
ATOM 671 O O . LEU A 1 84 ? -2.908 7.418 -9.023 1 93.5 84 LEU A O 1
ATOM 675 N N . MET A 1 85 ? -1.825 8.75 -7.66 1 94.75 85 MET A N 1
ATOM 676 C CA . MET A 1 85 ? -0.708 7.82 -7.508 1 94.75 85 MET A CA 1
ATOM 677 C C . MET A 1 85 ? -1.092 6.652 -6.605 1 94.75 85 MET A C 1
ATOM 679 O O . MET A 1 85 ? -0.418 5.621 -6.598 1 94.75 85 MET A O 1
ATOM 683 N N . TYR A 1 86 ? -2.156 6.758 -5.879 1 93.69 86 TYR A N 1
ATOM 684 C CA . TYR A 1 86 ? -2.58 5.672 -5 1 93.69 86 TYR A CA 1
ATOM 685 C C . TYR A 1 86 ? -2.734 4.371 -5.777 1 93.69 86 TYR A C 1
ATOM 687 O O . TYR A 1 86 ? -2.146 3.35 -5.414 1 93.69 86 TYR A O 1
ATOM 695 N N . LEU A 1 87 ? -3.389 4.398 -6.75 1 91.62 87 LEU A N 1
ATOM 696 C CA . LEU A 1 87 ? -3.557 3.217 -7.59 1 91.62 87 LEU A CA 1
ATOM 697 C C . LEU A 1 87 ? -2.428 3.109 -8.609 1 91.62 87 LEU A C 1
ATOM 699 O O . LEU A 1 87 ? -1.963 2.008 -8.914 1 91.62 87 LEU A O 1
ATOM 703 N N . GLY A 1 88 ? -2.016 4.262 -9.07 1 93.44 88 GLY A N 1
ATOM 704 C CA . GLY A 1 88 ? -1.03 4.312 -10.133 1 93.44 88 GLY A CA 1
ATOM 705 C C . GLY A 1 88 ? 0.306 3.713 -9.742 1 93.44 88 GLY A C 1
ATOM 706 O O . GLY A 1 88 ? 1.019 3.166 -10.586 1 93.44 88 GLY A O 1
ATOM 707 N N . SER A 1 89 ? 0.615 3.754 -8.523 1 94.62 89 SER A N 1
ATOM 708 C CA . SER A 1 89 ? 1.893 3.24 -8.039 1 94.62 89 SER A CA 1
ATOM 709 C C . SER A 1 89 ? 1.818 1.74 -7.77 1 94.62 89 SER A C 1
ATOM 711 O O . SER A 1 89 ? 2.846 1.086 -7.586 1 94.62 89 SER A O 1
ATOM 713 N N . ARG A 1 90 ? 0.583 1.18 -7.824 1 94.62 90 ARG A N 1
ATOM 714 C CA . ARG A 1 90 ? 0.429 -0.194 -7.355 1 94.62 90 ARG A CA 1
ATOM 715 C C . ARG A 1 90 ? 0.004 -1.115 -8.492 1 94.62 90 ARG A C 1
ATOM 717 O O . ARG A 1 90 ? 0.46 -2.258 -8.578 1 94.62 90 ARG A O 1
ATOM 724 N N . TYR A 1 91 ? -0.75 -0.524 -9.383 1 94.12 91 TYR A N 1
ATOM 725 C CA . TYR A 1 91 ? -1.367 -1.405 -10.375 1 94.12 91 TYR A CA 1
ATOM 726 C C . TYR A 1 91 ? -0.906 -1.055 -11.781 1 94.12 91 TYR A C 1
ATOM 728 O O . TYR A 1 91 ? -1.06 0.085 -12.227 1 94.12 91 TYR A O 1
ATOM 736 N N . PRO A 1 92 ? -0.456 -2.057 -12.469 1 91.69 92 PRO A N 1
ATOM 737 C CA . PRO A 1 92 ? 0.045 -1.817 -13.828 1 91.69 92 PRO A CA 1
ATOM 738 C C . PRO A 1 92 ? -1.046 -1.342 -14.781 1 91.69 92 PRO A C 1
ATOM 740 O O . PRO A 1 92 ? -0.747 -0.715 -15.805 1 91.69 92 PRO A O 1
ATOM 743 N N . GLU A 1 93 ? -2.225 -1.657 -14.562 1 87.25 93 GLU A N 1
ATOM 744 C CA . GLU A 1 93 ? -3.303 -1.298 -15.484 1 87.25 93 GLU A CA 1
ATOM 745 C C . GLU A 1 93 ? -3.578 0.203 -15.453 1 87.25 93 GLU A C 1
ATOM 747 O O . GLU A 1 93 ? -4.25 0.734 -16.344 1 87.25 93 GLU A O 1
ATOM 752 N N . GLU A 1 94 ? -3.168 0.905 -14.398 1 85.31 94 GLU A N 1
ATOM 753 C CA . GLU A 1 94 ? -3.402 2.342 -14.281 1 85.31 94 GLU A CA 1
ATOM 754 C C . GLU A 1 94 ? -2.6 3.117 -15.32 1 85.31 94 GLU A C 1
ATOM 756 O O . GLU A 1 94 ? -2.844 4.305 -15.539 1 85.31 94 GLU A O 1
ATOM 761 N N . GLU A 1 95 ? -1.847 2.389 -16.062 1 71 95 GLU A N 1
ATOM 762 C CA . GLU A 1 95 ? -1.109 2.938 -17.203 1 71 95 GLU A CA 1
ATOM 763 C C . GLU A 1 95 ? -0.253 4.129 -16.781 1 71 95 GLU A C 1
ATOM 765 O O . GLU A 1 95 ? -0.118 5.098 -17.516 1 71 95 GLU A O 1
ATOM 770 N N . ILE A 1 96 ? -0.251 4.145 -15.5 1 64.75 96 ILE A N 1
ATOM 771 C CA . ILE A 1 96 ? 0.669 5.188 -15.062 1 64.75 96 ILE A CA 1
ATOM 772 C C . ILE A 1 96 ? 2.105 4.77 -15.367 1 64.75 96 ILE A C 1
ATOM 774 O O . ILE A 1 96 ? 2.512 3.648 -15.055 1 64.75 96 ILE A O 1
ATOM 778 N N . ILE A 1 97 ? 2.699 5.18 -16.438 1 60.38 97 ILE A N 1
ATOM 779 C CA . ILE A 1 97 ? 3.988 4.996 -17.094 1 60.38 97 ILE A CA 1
ATOM 780 C C . ILE A 1 97 ? 5.035 4.57 -16.062 1 60.38 97 ILE A C 1
ATOM 782 O O . ILE A 1 97 ? 4.898 4.863 -14.867 1 60.38 97 ILE A O 1
ATOM 786 N N . ASP A 1 98 ? 5.977 3.799 -16.469 1 78.69 98 ASP A N 1
ATOM 787 C CA . ASP A 1 98 ? 7.18 3.402 -15.75 1 78.69 98 ASP A CA 1
ATOM 788 C C . ASP A 1 98 ? 7.73 4.562 -14.922 1 78.69 98 ASP A C 1
ATOM 790 O O . ASP A 1 98 ? 8.344 5.484 -15.469 1 78.69 98 ASP A O 1
ATOM 794 N N . MET A 1 99 ? 7.293 4.555 -13.68 1 89 99 MET A N 1
ATOM 795 C CA . MET A 1 99 ? 7.734 5.613 -12.773 1 89 99 MET A CA 1
ATOM 796 C C . MET A 1 99 ? 9.25 5.625 -12.648 1 89 99 MET A C 1
ATOM 798 O O . MET A 1 99 ? 9.867 4.598 -12.359 1 89 99 MET A O 1
ATOM 802 N N . ASP A 1 100 ? 9.805 6.719 -13.039 1 93.19 100 ASP A N 1
ATOM 803 C CA . ASP A 1 100 ? 11.242 6.871 -12.891 1 93.19 100 ASP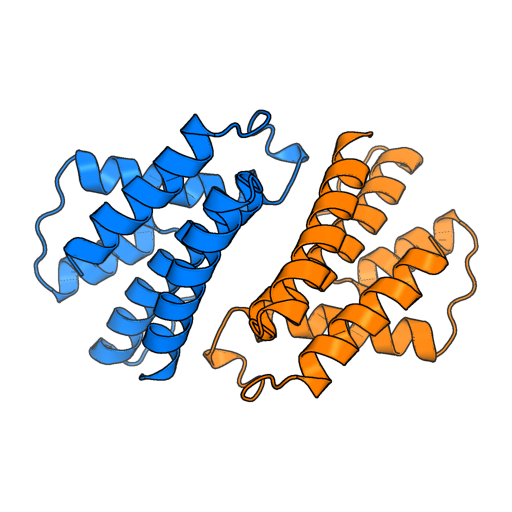 A CA 1
ATOM 804 C C . ASP A 1 100 ? 11.586 7.715 -11.664 1 93.19 100 ASP A C 1
ATOM 806 O O . ASP A 1 100 ? 10.719 8.008 -10.844 1 93.19 100 ASP A O 1
ATOM 810 N N . ARG A 1 101 ? 12.805 8 -11.562 1 96.56 101 ARG A N 1
ATOM 811 C CA . ARG A 1 101 ? 13.289 8.719 -10.391 1 96.56 101 ARG A CA 1
ATOM 812 C C . ARG A 1 101 ? 12.57 10.055 -10.234 1 96.56 101 ARG A C 1
ATOM 814 O O . ARG A 1 101 ? 12.203 10.445 -9.125 1 96.56 101 ARG A O 1
ATOM 821 N N . SER A 1 102 ? 12.391 10.75 -11.305 1 96.81 102 SER A N 1
ATOM 822 C CA . SER A 1 102 ? 11.766 12.062 -11.266 1 96.81 102 SER A CA 1
ATOM 823 C C . SER A 1 102 ? 10.352 11.992 -10.703 1 96.81 102 SER A C 1
ATOM 825 O O . SER A 1 102 ? 9.945 12.836 -9.906 1 96.81 102 SER A O 1
ATOM 827 N N . GLU A 1 103 ? 9.633 11.023 -11.086 1 95.75 103 GLU A N 1
ATOM 828 C CA . GLU A 1 103 ? 8.266 10.844 -10.594 1 95.75 103 GLU A CA 1
ATOM 829 C C . GLU A 1 103 ? 8.258 10.469 -9.117 1 95.75 103 GLU A C 1
ATOM 831 O O . GLU A 1 103 ? 7.422 10.953 -8.352 1 95.75 103 GLU A O 1
ATOM 836 N N . GLY A 1 104 ? 9.188 9.547 -8.75 1 97.25 104 GLY A N 1
ATOM 837 C CA . GLY A 1 104 ? 9.328 9.227 -7.336 1 97.25 104 GLY A CA 1
ATOM 838 C C . GLY A 1 104 ? 9.641 10.438 -6.477 1 97.25 104 GLY A C 1
ATOM 839 O O . GLY A 1 104 ? 9.055 10.609 -5.406 1 97.25 104 GLY A O 1
ATOM 840 N N . GLU A 1 105 ? 10.523 11.258 -6.98 1 98.5 105 GLU A N 1
ATOM 841 C CA . GLU A 1 105 ? 10.906 12.469 -6.258 1 98.5 105 GLU A CA 1
ATOM 842 C C . GLU A 1 105 ? 9.734 13.445 -6.168 1 98.5 105 GLU A C 1
ATOM 844 O O . GLU A 1 105 ? 9.562 14.125 -5.156 1 98.5 105 GLU A O 1
ATOM 849 N N . LYS A 1 106 ? 9.008 13.523 -7.227 1 98.25 106 LYS A N 1
ATOM 850 C CA . LYS A 1 106 ? 7.832 14.391 -7.207 1 98.25 106 LYS A CA 1
ATOM 851 C C . LYS A 1 106 ? 6.848 13.953 -6.125 1 98.25 106 LYS A C 1
ATOM 853 O O . LYS A 1 106 ? 6.289 14.781 -5.414 1 98.25 106 LYS A O 1
ATOM 858 N N . CYS A 1 107 ? 6.629 12.648 -6.004 1 98.38 107 CYS A N 1
ATOM 859 C CA . CYS A 1 107 ? 5.75 12.125 -4.961 1 98.38 107 CYS A CA 1
ATOM 860 C C . CYS A 1 107 ? 6.227 12.555 -3.58 1 98.38 107 CYS A C 1
ATOM 862 O O . CYS A 1 107 ? 5.438 13.031 -2.764 1 98.38 107 CYS A O 1
ATOM 864 N N . VAL A 1 108 ? 7.512 12.406 -3.361 1 98.81 108 VAL A N 1
ATOM 865 C CA . VAL A 1 108 ? 8.086 12.711 -2.055 1 98.81 108 VAL A CA 1
ATOM 866 C C . VAL A 1 108 ? 8.016 14.219 -1.807 1 98.81 108 VAL A C 1
ATOM 868 O O . VAL A 1 108 ? 7.715 14.656 -0.695 1 98.81 108 VAL A O 1
ATOM 871 N N . ARG A 1 109 ? 8.258 14.984 -2.805 1 98.81 109 ARG A N 1
ATOM 872 C CA . ARG A 1 109 ? 8.148 16.438 -2.674 1 98.81 109 ARG A CA 1
ATOM 873 C C . ARG A 1 109 ? 6.719 16.859 -2.338 1 98.81 109 ARG A C 1
ATOM 875 O O . ARG A 1 109 ? 6.5 17.734 -1.5 1 98.81 109 ARG A O 1
ATOM 882 N N . CYS A 1 110 ? 5.797 16.266 -3.002 1 98.81 110 CYS A N 1
ATOM 883 C CA . CYS A 1 110 ? 4.391 16.562 -2.727 1 98.81 110 CYS A CA 1
ATOM 884 C C . CYS A 1 110 ? 4.016 16.141 -1.311 1 98.81 110 CYS A C 1
ATOM 886 O O . CYS A 1 110 ? 3.283 16.859 -0.622 1 98.81 110 CYS A O 1
ATOM 888 N N . MET A 1 111 ? 4.5 14.977 -0.922 1 98.88 111 MET A N 1
ATOM 889 C CA . MET A 1 111 ? 4.312 14.531 0.456 1 98.88 111 MET A CA 1
ATOM 890 C C . MET A 1 111 ? 4.809 15.578 1.44 1 98.88 111 MET A C 1
ATOM 892 O O . MET A 1 111 ? 4.082 15.977 2.354 1 98.88 111 MET A O 1
ATOM 896 N N . GLU A 1 112 ? 5.996 16.062 1.184 1 98.81 112 GLU A N 1
ATOM 897 C CA . GLU A 1 112 ? 6.602 17.062 2.062 1 98.81 112 GLU A CA 1
ATOM 898 C C . GLU A 1 112 ? 5.805 18.359 2.059 1 98.81 112 GLU A C 1
ATOM 900 O O . GLU A 1 112 ? 5.613 18.984 3.107 1 98.81 112 GLU A O 1
ATOM 905 N N . THR A 1 113 ? 5.379 18.766 0.966 1 98.62 113 THR A N 1
ATOM 906 C CA . THR A 1 113 ? 4.621 20 0.806 1 98.62 113 THR A CA 1
ATOM 907 C C . THR A 1 113 ? 3.334 19.953 1.625 1 98.62 113 THR A C 1
ATOM 909 O O . THR A 1 113 ? 3.047 20.875 2.391 1 98.62 113 THR A O 1
ATOM 912 N N . ILE A 1 114 ? 2.604 18.906 1.534 1 98.62 114 ILE A N 1
ATOM 913 C CA . ILE A 1 114 ? 1.318 18.812 2.217 1 98.62 114 ILE A CA 1
ATOM 914 C C . ILE A 1 114 ? 1.543 18.625 3.717 1 98.62 114 ILE A C 1
ATOM 916 O O . ILE A 1 114 ? 0.881 19.266 4.535 1 98.62 114 ILE A O 1
ATOM 920 N N . LEU A 1 115 ? 2.533 17.781 4.07 1 98.25 115 LEU A N 1
ATOM 921 C CA . LEU A 1 115 ? 2.785 17.531 5.484 1 98.25 115 LEU A CA 1
ATOM 922 C C . LEU A 1 115 ? 3.256 18.797 6.184 1 98.25 115 LEU A C 1
ATOM 924 O O . LEU A 1 115 ? 3.004 18.984 7.375 1 98.25 115 LEU A O 1
ATOM 928 N N . SER A 1 116 ? 3.863 19.656 5.449 1 97.44 116 SER A N 1
ATOM 929 C CA . SER A 1 116 ? 4.441 20.859 6.035 1 97.44 116 SER A CA 1
ATOM 930 C C . SER A 1 116 ? 3.354 21.844 6.477 1 97.44 116 SER A C 1
ATOM 932 O O . SER A 1 116 ? 3.605 22.734 7.293 1 97.44 116 SER A O 1
ATOM 934 N N . ILE A 1 117 ? 2.133 21.734 6.051 1 96.31 117 ILE A N 1
ATOM 935 C CA . ILE A 1 117 ? 1.101 22.719 6.359 1 96.31 117 ILE A CA 1
ATOM 936 C C . ILE A 1 117 ? 0.101 22.125 7.348 1 96.31 117 ILE A C 1
ATOM 938 O O . ILE A 1 117 ? -0.841 22.797 7.77 1 96.31 117 ILE A O 1
ATOM 942 N N . ILE A 1 118 ? 0.232 20.859 7.605 1 93.31 118 ILE A N 1
ATOM 943 C CA . ILE A 1 118 ? -0.696 20.172 8.5 1 93.31 118 ILE A CA 1
ATOM 944 C C . ILE A 1 118 ? -0.154 20.203 9.93 1 93.31 118 ILE A C 1
ATOM 946 O O . ILE A 1 118 ? 1.028 19.938 10.156 1 93.31 118 ILE A O 1
ATOM 950 N N . MET B 1 1 ? 1.416 -8.195 -20.031 1 56.72 1 MET B N 1
ATOM 951 C CA . MET B 1 1 ? 1.442 -9.383 -19.188 1 56.72 1 MET B CA 1
ATOM 952 C C . MET B 1 1 ? 2.654 -9.367 -18.266 1 56.72 1 MET B C 1
ATOM 954 O O . MET B 1 1 ? 2.527 -9.609 -17.062 1 56.72 1 MET B O 1
ATOM 958 N N . ALA B 1 2 ? 3.547 -8.867 -18.812 1 81 2 ALA B N 1
ATOM 959 C CA . ALA B 1 2 ? 4.891 -8.773 -18.234 1 81 2 ALA B CA 1
ATOM 960 C C . ALA B 1 2 ? 4.938 -7.754 -17.109 1 81 2 ALA B C 1
ATOM 962 O O . ALA B 1 2 ? 5.586 -7.984 -16.078 1 81 2 ALA B O 1
ATOM 963 N N . LYS B 1 3 ? 3.961 -6.977 -17.094 1 90.62 3 LYS B N 1
ATOM 964 C CA . LYS B 1 3 ? 4.082 -5.879 -16.141 1 90.62 3 LYS B CA 1
ATOM 965 C C . LYS B 1 3 ? 3.588 -6.297 -14.758 1 90.62 3 LYS B C 1
ATOM 967 O O . LY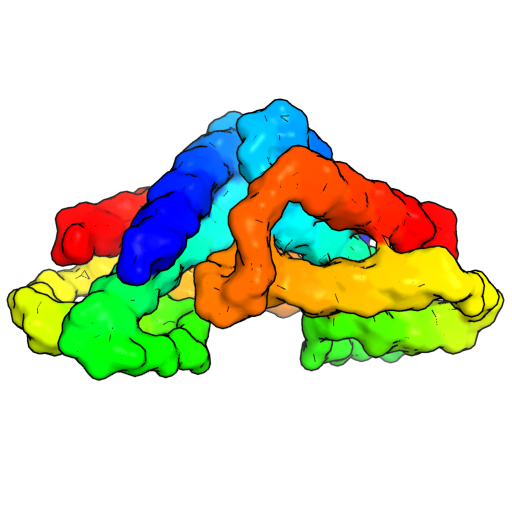S B 1 3 ? 4.164 -5.906 -13.742 1 90.62 3 LYS B O 1
ATOM 972 N N . TRP B 1 4 ? 2.613 -7.199 -14.766 1 94.69 4 TRP B N 1
ATOM 973 C CA . TRP B 1 4 ? 2.057 -7.68 -13.508 1 94.69 4 TRP B CA 1
ATOM 974 C C . TRP B 1 4 ? 3.084 -8.5 -12.734 1 94.69 4 TRP B C 1
ATOM 976 O O . TRP B 1 4 ? 3.242 -8.336 -11.523 1 94.69 4 TRP B O 1
ATOM 986 N N . PHE B 1 5 ? 3.752 -9.312 -13.484 1 96.44 5 PHE B N 1
ATOM 987 C CA . PHE B 1 5 ? 4.73 -10.195 -12.859 1 96.44 5 PHE B CA 1
ATOM 988 C C . PHE B 1 5 ? 5.961 -9.414 -12.414 1 96.44 5 PHE B C 1
ATOM 990 O O . PHE B 1 5 ? 6.539 -9.703 -11.367 1 96.44 5 PHE B O 1
ATOM 997 N N . GLU B 1 6 ? 6.281 -8.461 -13.219 1 95.31 6 GLU B N 1
ATOM 998 C CA . GLU B 1 6 ? 7.398 -7.602 -12.844 1 95.31 6 GLU B CA 1
ATOM 999 C C . GLU B 1 6 ? 7.094 -6.824 -11.57 1 95.31 6 GLU B C 1
ATOM 1001 O O . GLU B 1 6 ? 7.941 -6.719 -10.68 1 95.31 6 GLU B O 1
ATOM 1006 N N . LYS B 1 7 ? 5.93 -6.273 -11.477 1 96.25 7 LYS B N 1
ATOM 1007 C CA . LYS B 1 7 ? 5.523 -5.535 -10.289 1 96.25 7 LYS B CA 1
ATOM 1008 C C . LYS B 1 7 ? 5.453 -6.453 -9.07 1 96.25 7 LYS B C 1
ATOM 1010 O O . LYS B 1 7 ? 5.84 -6.062 -7.965 1 96.25 7 LYS B O 1
ATOM 1015 N N . SER B 1 8 ? 4.93 -7.625 -9.289 1 97.62 8 SER B N 1
ATOM 1016 C CA . SER B 1 8 ? 4.898 -8.617 -8.227 1 97.62 8 SER B CA 1
ATOM 1017 C C . SER B 1 8 ? 6.301 -8.906 -7.695 1 97.62 8 SER B C 1
ATOM 1019 O O . SER B 1 8 ? 6.516 -8.945 -6.48 1 97.62 8 SER B O 1
ATOM 1021 N N . ASP B 1 9 ? 7.254 -9.117 -8.602 1 97.81 9 ASP B N 1
ATOM 1022 C CA . ASP B 1 9 ? 8.633 -9.406 -8.227 1 97.81 9 ASP B CA 1
ATOM 1023 C C . ASP B 1 9 ? 9.25 -8.234 -7.457 1 97.81 9 ASP B C 1
ATOM 1025 O O . ASP B 1 9 ? 9.984 -8.438 -6.488 1 97.81 9 ASP B O 1
ATOM 1029 N N . LYS B 1 10 ? 8.938 -7.074 -7.887 1 97.06 10 LYS B N 1
ATOM 1030 C CA . LYS B 1 10 ? 9.445 -5.887 -7.199 1 97.06 10 LYS B CA 1
ATOM 1031 C C . LYS B 1 10 ? 8.883 -5.789 -5.785 1 97.06 10 LYS B C 1
ATOM 1033 O O . LYS B 1 10 ? 9.609 -5.488 -4.836 1 97.06 10 LYS B O 1
ATOM 1038 N N . ASP B 1 11 ? 7.633 -6.043 -5.645 1 98.5 11 ASP B N 1
ATOM 1039 C CA . ASP B 1 11 ? 7.023 -6.012 -4.32 1 98.5 11 ASP B CA 1
ATOM 1040 C C . ASP B 1 11 ? 7.629 -7.078 -3.412 1 98.5 11 ASP B C 1
ATOM 1042 O O . ASP B 1 11 ? 7.785 -6.863 -2.207 1 98.5 11 ASP B O 1
ATOM 1046 N N . LYS B 1 12 ? 7.902 -8.203 -3.99 1 98.81 12 LYS B N 1
ATOM 1047 C CA . LYS B 1 12 ? 8.57 -9.242 -3.215 1 98.81 12 LYS B CA 1
ATOM 1048 C C . LYS B 1 12 ? 9.914 -8.766 -2.686 1 98.81 12 LYS B C 1
ATOM 1050 O O . LYS B 1 12 ? 10.219 -8.938 -1.504 1 98.81 12 LYS B O 1
ATOM 1055 N N . GLU B 1 13 ? 10.672 -8.125 -3.525 1 98.81 13 GLU B N 1
ATOM 1056 C CA . GLU B 1 13 ? 11.961 -7.57 -3.123 1 98.81 13 GLU B CA 1
ATOM 1057 C C . GLU B 1 13 ? 11.797 -6.523 -2.027 1 98.81 13 GLU B C 1
ATOM 1059 O O . GLU B 1 13 ? 12.555 -6.512 -1.053 1 98.81 13 GLU B O 1
ATOM 1064 N N . VAL B 1 14 ? 10.852 -5.684 -2.184 1 98.81 14 VAL B N 1
ATOM 1065 C CA . VAL B 1 14 ? 10.602 -4.609 -1.23 1 98.81 14 VAL B CA 1
ATOM 1066 C C . VAL B 1 14 ? 10.148 -5.195 0.105 1 98.81 14 VAL B C 1
ATOM 1068 O O . VAL B 1 14 ? 10.539 -4.707 1.168 1 98.81 14 VAL B O 1
ATOM 1071 N N . ALA B 1 15 ? 9.32 -6.234 0.083 1 98.88 15 ALA B N 1
ATOM 1072 C CA . ALA B 1 15 ? 8.898 -6.902 1.312 1 98.88 15 ALA B CA 1
ATOM 1073 C C . ALA B 1 15 ? 10.102 -7.402 2.107 1 98.88 15 ALA B C 1
ATOM 1075 O O . ALA B 1 15 ? 10.172 -7.207 3.322 1 98.88 15 ALA B O 1
ATOM 1076 N N . TYR B 1 16 ? 11.047 -7.961 1.401 1 98.88 16 TYR B N 1
ATOM 1077 C CA . TYR B 1 16 ? 12.258 -8.453 2.057 1 98.88 16 TYR B CA 1
ATOM 1078 C C . TYR B 1 16 ? 13.062 -7.305 2.643 1 98.88 16 TYR B C 1
ATOM 1080 O O . TYR B 1 16 ? 13.531 -7.383 3.783 1 98.88 16 TYR B O 1
ATOM 1088 N N . LEU B 1 17 ? 13.227 -6.293 1.86 1 98.88 17 LEU B N 1
ATOM 1089 C CA . LEU B 1 17 ? 14 -5.133 2.289 1 98.88 17 LEU B CA 1
ATOM 1090 C C . LEU B 1 17 ? 13.398 -4.512 3.547 1 98.88 17 LEU B C 1
ATOM 1092 O O . LEU B 1 17 ? 14.109 -4.262 4.523 1 98.88 17 LEU B O 1
ATOM 1096 N N . LEU B 1 18 ? 12.125 -4.301 3.543 1 98.75 18 LEU B N 1
ATOM 1097 C CA . LEU B 1 18 ? 11.461 -3.633 4.652 1 98.75 18 LEU B CA 1
ATOM 1098 C C . LEU B 1 18 ? 11.43 -4.527 5.887 1 98.75 18 LEU B C 1
ATOM 1100 O O . LEU B 1 18 ? 11.547 -4.039 7.016 1 98.75 18 LEU B O 1
ATOM 1104 N N . LEU B 1 19 ? 11.258 -5.816 5.668 1 98.62 19 LEU B N 1
ATOM 1105 C CA . LEU B 1 19 ? 11.352 -6.746 6.785 1 98.62 19 LEU B CA 1
ATOM 1106 C C . LEU B 1 19 ? 12.711 -6.648 7.465 1 98.62 19 LEU B C 1
ATOM 1108 O O . LEU B 1 19 ? 12.797 -6.582 8.695 1 98.62 19 LEU B O 1
ATOM 1112 N N . ASP B 1 20 ? 13.727 -6.625 6.664 1 98.56 20 ASP B N 1
ATOM 1113 C CA . ASP B 1 20 ? 15.102 -6.559 7.16 1 98.56 20 ASP B CA 1
ATOM 1114 C C . ASP B 1 20 ? 15.352 -5.254 7.914 1 98.56 20 ASP B C 1
ATOM 1116 O O . ASP B 1 20 ? 16.109 -5.227 8.883 1 98.56 20 ASP B O 1
ATOM 1120 N N . LYS B 1 21 ? 14.719 -4.18 7.516 1 98.31 21 LYS B N 1
ATOM 1121 C CA . LYS B 1 21 ? 14.922 -2.857 8.102 1 98.31 21 LYS B CA 1
ATOM 1122 C C . LYS B 1 21 ? 14.016 -2.643 9.305 1 98.31 21 LYS B C 1
ATOM 1124 O O . LYS B 1 21 ? 14.117 -1.629 10 1 98.31 21 LYS B O 1
ATOM 1129 N N . GLY B 1 22 ? 13.086 -3.525 9.562 1 97.56 22 GLY B N 1
ATOM 1130 C CA . GLY B 1 22 ? 12.25 -3.461 10.758 1 97.56 22 GLY B CA 1
ATOM 1131 C C . GLY B 1 22 ? 10.938 -2.742 10.523 1 97.56 22 GLY B C 1
ATOM 1132 O O . GLY B 1 22 ? 10.266 -2.336 11.477 1 97.56 22 GLY B O 1
ATOM 1133 N N . TYR B 1 23 ? 10.594 -2.551 9.281 1 97.56 23 TYR B N 1
ATOM 1134 C CA . TYR B 1 23 ? 9.289 -1.999 8.938 1 97.56 23 TYR B CA 1
ATOM 1135 C C . TYR B 1 23 ? 8.289 -3.111 8.648 1 97.56 23 TYR B C 1
ATOM 1137 O O . TYR B 1 23 ? 7.965 -3.385 7.492 1 97.56 23 TYR B O 1
ATOM 1145 N N . TYR B 1 24 ? 7.719 -3.639 9.688 1 97.56 24 TYR B N 1
ATOM 1146 C CA . TYR B 1 24 ? 7.016 -4.914 9.594 1 97.56 24 TYR B CA 1
ATOM 1147 C C . TYR B 1 24 ? 5.652 -4.734 8.938 1 97.56 24 TYR B C 1
ATOM 1149 O O . TYR B 1 24 ? 5.289 -5.48 8.023 1 97.56 24 TYR B O 1
ATOM 1157 N N . PRO B 1 25 ? 4.879 -3.707 9.312 1 97.12 25 PRO B N 1
ATOM 1158 C CA . PRO B 1 25 ? 3.602 -3.535 8.625 1 97.12 25 PRO B CA 1
ATOM 1159 C C . PRO B 1 25 ? 3.77 -3.252 7.133 1 97.12 25 PRO B C 1
ATOM 1161 O O . PRO B 1 25 ? 3.029 -3.797 6.309 1 97.12 25 PRO B O 1
ATOM 1164 N N . GLU B 1 26 ? 4.727 -2.457 6.832 1 97.94 26 GLU B N 1
ATOM 1165 C CA . GLU B 1 26 ? 4.996 -2.105 5.441 1 97.94 26 GLU B CA 1
ATOM 1166 C C . GLU B 1 26 ? 5.504 -3.312 4.656 1 97.94 26 GLU B C 1
ATOM 1168 O O . GLU B 1 26 ? 5.164 -3.484 3.482 1 97.94 26 GLU B O 1
ATOM 1173 N N . ALA B 1 27 ? 6.332 -4.125 5.309 1 98.44 27 ALA B N 1
ATOM 1174 C CA . ALA B 1 27 ? 6.766 -5.375 4.684 1 98.44 27 ALA B CA 1
ATOM 1175 C C . ALA B 1 27 ? 5.57 -6.27 4.359 1 98.44 27 ALA B C 1
ATOM 1177 O O . ALA B 1 27 ? 5.512 -6.867 3.281 1 98.44 27 ALA B O 1
ATOM 1178 N N . CYS B 1 28 ? 4.695 -6.324 5.289 1 98.25 28 CYS B N 1
ATOM 1179 C CA . CYS B 1 28 ? 3.514 -7.16 5.105 1 98.25 28 CYS B CA 1
ATOM 1180 C C . CYS B 1 28 ? 2.662 -6.652 3.947 1 98.25 28 CYS B C 1
ATOM 1182 O O . CYS B 1 28 ? 2.191 -7.441 3.125 1 98.25 28 CYS B O 1
ATOM 1184 N N . PHE B 1 29 ? 2.506 -5.348 3.787 1 98 29 PHE B N 1
ATOM 1185 C CA . PHE B 1 29 ? 1.756 -4.785 2.672 1 98 29 PHE B CA 1
ATOM 1186 C C . PHE B 1 29 ? 2.355 -5.223 1.34 1 98 29 PHE B C 1
ATOM 1188 O O . PHE B 1 29 ? 1.635 -5.668 0.445 1 98 29 PHE B O 1
ATOM 1195 N N . HIS B 1 30 ? 3.611 -5.121 1.264 1 98.75 30 HIS B N 1
ATOM 1196 C CA . HIS B 1 30 ? 4.242 -5.445 -0.01 1 98.75 30 HIS B CA 1
ATOM 1197 C C . HIS B 1 30 ? 4.227 -6.949 -0.263 1 98.75 30 HIS B C 1
ATOM 1199 O O . HIS B 1 30 ? 4.16 -7.391 -1.413 1 98.75 30 HIS B O 1
ATOM 1205 N N . ALA B 1 31 ? 4.27 -7.77 0.819 1 98.81 31 ALA B N 1
ATOM 1206 C CA . ALA B 1 31 ? 4.055 -9.203 0.642 1 98.81 31 ALA B CA 1
ATOM 1207 C C . ALA B 1 31 ? 2.678 -9.484 0.05 1 98.81 31 ALA B C 1
ATOM 1209 O O . ALA B 1 31 ? 2.543 -10.289 -0.874 1 98.81 31 ALA B O 1
ATOM 1210 N N . VAL B 1 32 ? 1.711 -8.797 0.582 1 98.69 32 VAL B N 1
ATOM 1211 C CA . VAL B 1 32 ? 0.346 -8.938 0.083 1 98.69 32 VAL B CA 1
ATOM 1212 C C . VAL B 1 32 ? 0.287 -8.516 -1.384 1 98.69 32 VAL B C 1
ATOM 1214 O O . VAL B 1 32 ? -0.272 -9.227 -2.219 1 98.69 32 VAL B O 1
ATOM 1217 N N . MET B 1 33 ? 0.892 -7.383 -1.752 1 98.38 33 MET B N 1
ATOM 1218 C CA . MET B 1 33 ? 0.891 -6.879 -3.121 1 98.38 33 MET B CA 1
ATOM 1219 C C . MET B 1 33 ? 1.591 -7.852 -4.062 1 98.38 33 MET B C 1
ATOM 1221 O O . MET B 1 33 ? 1.137 -8.07 -5.188 1 98.38 33 MET B O 1
ATOM 1225 N N . ALA B 1 34 ? 2.697 -8.398 -3.564 1 98.69 34 ALA B N 1
ATOM 1226 C CA . ALA B 1 34 ? 3.42 -9.359 -4.395 1 98.69 34 ALA B CA 1
ATOM 1227 C C . ALA B 1 34 ? 2.518 -10.523 -4.805 1 98.69 34 ALA B C 1
ATOM 1229 O O . ALA B 1 34 ? 2.457 -10.883 -5.984 1 98.69 34 ALA B O 1
ATOM 1230 N N . VAL B 1 35 ? 1.803 -11.031 -3.873 1 98.81 35 VAL B N 1
ATOM 1231 C CA . VAL B 1 35 ? 0.929 -12.172 -4.125 1 98.81 35 VAL B CA 1
ATOM 1232 C C . VAL B 1 35 ? -0.256 -11.734 -4.984 1 98.81 35 VAL B C 1
ATOM 1234 O O . VAL B 1 35 ? -0.589 -12.391 -5.973 1 98.81 35 VAL B O 1
ATOM 1237 N N . GLU B 1 36 ? -0.899 -10.68 -4.637 1 98.44 36 GLU B N 1
ATOM 1238 C CA . GLU B 1 36 ? -2.066 -10.18 -5.352 1 98.44 36 GLU B CA 1
ATOM 1239 C C . GLU B 1 36 ? -1.756 -9.961 -6.832 1 98.44 36 GLU B C 1
ATOM 1241 O O . GLU B 1 36 ? -2.494 -10.43 -7.703 1 98.44 36 GLU B O 1
ATOM 1246 N N . LEU B 1 37 ? -0.65 -9.289 -7.074 1 97.75 37 LEU B N 1
ATOM 1247 C CA . LEU B 1 37 ? -0.318 -8.922 -8.445 1 97.75 37 LEU B CA 1
ATOM 1248 C C . LEU B 1 37 ? 0.106 -10.156 -9.242 1 97.75 37 LEU B C 1
ATOM 1250 O O . LEU 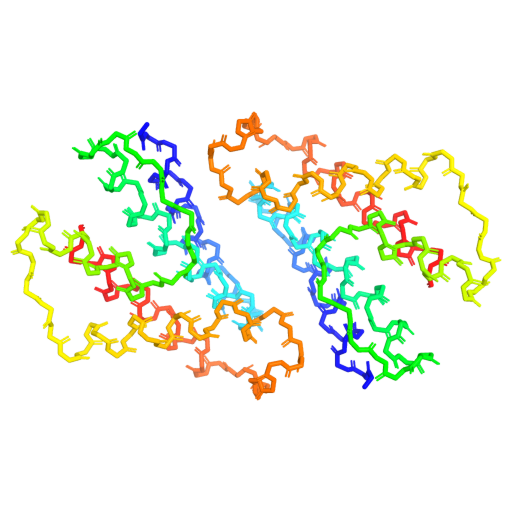B 1 37 ? -0.154 -10.234 -10.445 1 97.75 37 LEU B O 1
ATOM 1254 N N . ARG B 1 38 ? 0.759 -11.117 -8.586 1 98.25 38 ARG B N 1
ATOM 1255 C CA . ARG B 1 38 ? 1.074 -12.375 -9.258 1 98.25 38 ARG B CA 1
ATOM 1256 C C . ARG B 1 38 ? -0.197 -13.086 -9.703 1 98.25 38 ARG B C 1
ATOM 1258 O O . ARG B 1 38 ? -0.303 -13.5 -10.859 1 98.25 38 ARG B O 1
ATOM 1265 N N . LEU B 1 39 ? -1.135 -13.211 -8.812 1 98.25 39 LEU B N 1
ATOM 1266 C CA . LEU B 1 39 ? -2.395 -13.891 -9.094 1 98.25 39 LEU B CA 1
ATOM 1267 C C . LEU B 1 39 ? -3.174 -13.156 -10.18 1 98.25 39 LEU B C 1
ATOM 1269 O O . LEU B 1 39 ? -3.688 -13.781 -11.117 1 98.25 39 LEU B O 1
ATOM 1273 N N . LYS B 1 40 ? -3.227 -11.859 -10.086 1 97.44 40 LYS B N 1
ATOM 1274 C CA . LYS B 1 40 ? -3.904 -11.07 -11.109 1 97.44 40 LYS B CA 1
ATOM 1275 C C . LYS B 1 40 ? -3.23 -11.234 -12.469 1 97.44 40 LYS B C 1
ATOM 1277 O O . LYS B 1 40 ? -3.904 -11.305 -13.492 1 97.44 40 LYS B O 1
ATOM 1282 N N . GLY B 1 41 ? -1.911 -11.234 -12.414 1 96.81 41 GLY B N 1
ATOM 1283 C CA . GLY B 1 41 ? -1.188 -11.453 -13.656 1 96.81 41 GLY B CA 1
ATOM 1284 C C . GLY B 1 41 ? -1.557 -12.758 -14.336 1 96.81 41 GLY B C 1
ATOM 1285 O O . GLY B 1 41 ? -1.765 -12.789 -15.555 1 96.81 41 GLY B O 1
ATOM 1286 N N . VAL B 1 42 ? -1.655 -13.781 -13.586 1 97.38 42 VAL B N 1
ATOM 1287 C CA . VAL B 1 42 ? -2.039 -15.086 -14.125 1 97.38 42 VAL B CA 1
ATOM 1288 C C . VAL B 1 42 ? -3.438 -15 -14.734 1 97.38 42 VAL B C 1
ATOM 1290 O O . VAL B 1 42 ? -3.674 -15.492 -15.836 1 97.38 42 VAL B O 1
ATOM 1293 N N . LEU B 1 43 ? -4.34 -14.391 -14.031 1 96.81 43 LEU B N 1
ATOM 1294 C CA . LEU B 1 43 ? -5.719 -14.289 -14.492 1 96.81 43 LEU B CA 1
ATOM 1295 C C . LEU B 1 43 ? -5.809 -13.461 -15.766 1 96.81 43 LEU B C 1
ATOM 1297 O O . LEU B 1 43 ? -6.516 -13.828 -16.703 1 96.81 43 LEU B O 1
ATOM 1301 N N . VAL B 1 44 ? -5.117 -12.375 -15.812 1 95.31 44 VAL B N 1
ATOM 1302 C CA . VAL B 1 44 ? -5.109 -11.523 -17 1 95.31 44 VAL B CA 1
ATOM 1303 C C . VAL B 1 44 ? -4.539 -12.289 -18.188 1 95.31 44 VAL B C 1
ATOM 1305 O O . VAL B 1 44 ? -5.086 -12.234 -19.281 1 95.31 44 VAL B O 1
ATOM 1308 N N . GLN B 1 45 ? -3.467 -13.016 -17.891 1 95.06 45 GLN B N 1
ATOM 1309 C CA . GLN B 1 45 ? -2.803 -13.773 -18.938 1 95.06 45 GLN B CA 1
ATOM 1310 C C . GLN B 1 45 ? -3.711 -14.867 -19.484 1 95.06 45 GLN B C 1
ATOM 1312 O O . GLN B 1 45 ? -3.701 -15.148 -20.688 1 95.06 45 GLN B O 1
ATOM 1317 N N . THR B 1 46 ? -4.492 -15.461 -18.672 1 95 46 THR B N 1
ATOM 1318 C CA . THR B 1 46 ? -5.25 -16.641 -19.062 1 95 46 THR B CA 1
ATOM 1319 C C . THR B 1 46 ? -6.645 -16.266 -19.562 1 95 46 THR B C 1
ATOM 1321 O O . THR B 1 46 ? -7.18 -16.875 -20.469 1 95 46 THR B O 1
ATOM 1324 N N . THR B 1 47 ? -7.262 -15.203 -18.984 1 93.81 47 THR B N 1
ATOM 1325 C CA . THR B 1 47 ? -8.656 -14.906 -19.281 1 93.81 47 THR B CA 1
ATOM 1326 C C . THR B 1 47 ? -8.773 -13.609 -20.062 1 93.81 47 THR B C 1
ATOM 1328 O O . THR B 1 47 ? -9.82 -13.32 -20.656 1 93.81 47 THR B O 1
ATOM 1331 N N . GLY B 1 48 ? -7.762 -12.766 -20 1 92.44 48 GLY B N 1
ATOM 1332 C CA . GLY B 1 48 ? -7.793 -11.461 -20.641 1 92.44 48 GLY B CA 1
ATOM 1333 C C . GLY B 1 48 ? -8.492 -10.406 -19.797 1 92.44 48 GLY B C 1
ATOM 1334 O O . GLY B 1 48 ? -8.484 -9.219 -20.141 1 92.44 48 GLY B O 1
ATOM 1335 N N . GLY B 1 49 ? -9.008 -10.812 -18.688 1 91.69 49 GLY B N 1
ATOM 1336 C CA . GLY B 1 49 ? -9.781 -9.898 -17.875 1 91.69 49 GLY B CA 1
ATOM 1337 C C . GLY B 1 49 ? -9.039 -9.438 -16.625 1 91.69 49 GLY B C 1
ATOM 1338 O O . GLY B 1 49 ? -8.25 -10.195 -16.047 1 91.69 49 GLY B O 1
ATOM 1339 N N . ILE B 1 50 ? -9.32 -8.195 -16.328 1 90.19 50 ILE B N 1
ATOM 1340 C CA . ILE B 1 50 ? -8.766 -7.652 -15.102 1 90.19 50 ILE B CA 1
ATOM 1341 C C . ILE B 1 50 ? -9.781 -7.812 -13.969 1 90.19 50 ILE B C 1
ATOM 1343 O O . ILE B 1 50 ? -10.961 -7.508 -14.133 1 90.19 50 ILE B O 1
ATOM 1347 N N . ILE B 1 51 ? -9.375 -8.258 -12.828 1 89.12 51 ILE B N 1
ATOM 1348 C CA . ILE B 1 51 ? -10.227 -8.445 -11.656 1 89.12 51 ILE B CA 1
ATOM 1349 C C . ILE B 1 51 ? -9.922 -7.371 -10.617 1 89.12 51 ILE B C 1
ATOM 1351 O O . ILE B 1 51 ? -8.758 -7.164 -10.258 1 89.12 51 ILE B O 1
ATOM 1355 N N . TYR B 1 52 ? -10.969 -6.742 -10.18 1 89.69 52 TYR B N 1
ATOM 1356 C CA . TYR B 1 52 ? -10.82 -5.641 -9.234 1 89.69 52 TYR B 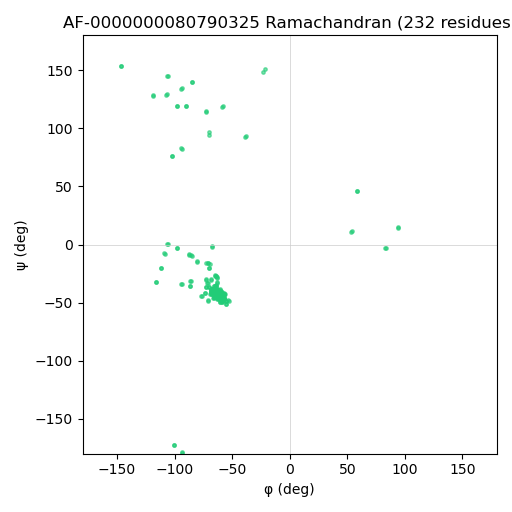CA 1
ATOM 1357 C C . TYR B 1 52 ? -11.156 -6.086 -7.82 1 89.69 52 TYR B C 1
ATOM 1359 O O . TYR B 1 52 ? -12.258 -5.828 -7.324 1 89.69 52 TYR B O 1
ATOM 1367 N N . THR B 1 53 ? -10.32 -6.762 -7.211 1 92.31 53 THR B N 1
ATOM 1368 C CA . THR B 1 53 ? -10.43 -7.168 -5.816 1 92.31 53 THR B CA 1
ATOM 1369 C C . THR B 1 53 ? -9.055 -7.23 -5.16 1 92.31 53 THR B C 1
ATOM 1371 O O . 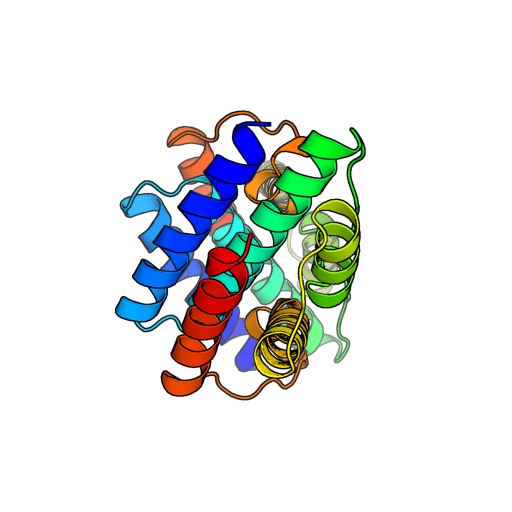THR B 1 53 ? -8.047 -7.441 -5.844 1 92.31 53 THR B O 1
ATOM 1374 N N . HIS B 1 54 ? -9.039 -7.059 -3.896 1 93.69 54 HIS B N 1
ATOM 1375 C CA . HIS B 1 54 ? -7.805 -7.211 -3.141 1 93.69 54 HIS B CA 1
ATOM 1376 C C . HIS B 1 54 ? -7.812 -8.5 -2.326 1 93.69 54 HIS B C 1
ATOM 1378 O O . HIS B 1 54 ? -6.84 -8.805 -1.633 1 93.69 54 HIS B O 1
ATOM 1384 N N . SER B 1 55 ? -8.828 -9.25 -2.41 1 95.19 55 SER B N 1
ATOM 1385 C CA . SER B 1 55 ? -8.914 -10.5 -1.656 1 95.19 55 SER B CA 1
ATOM 1386 C C . SER B 1 55 ? -7.992 -11.562 -2.244 1 95.19 55 SER B C 1
ATOM 1388 O O . SER B 1 55 ? -8.273 -12.117 -3.309 1 95.19 55 SER B O 1
ATOM 1390 N N . ILE B 1 56 ? -7.039 -11.906 -1.476 1 98.12 56 ILE B N 1
ATOM 1391 C CA . ILE B 1 56 ? -6.082 -12.914 -1.902 1 98.12 56 ILE B CA 1
ATOM 1392 C C . ILE B 1 56 ? -6.781 -14.266 -2.027 1 98.12 56 ILE B C 1
ATOM 1394 O O . ILE B 1 56 ? -6.512 -15.031 -2.963 1 98.12 56 ILE B O 1
ATOM 1398 N N . LYS B 1 57 ? -7.652 -14.492 -1.104 1 96.19 57 LYS B N 1
ATOM 1399 C CA . LYS B 1 57 ? -8.391 -15.758 -1.125 1 96.19 57 LYS B CA 1
ATOM 1400 C C . LYS B 1 57 ? -9.195 -15.898 -2.412 1 96.19 57 LYS B C 1
ATOM 1402 O O . LYS B 1 57 ? -9.148 -16.953 -3.064 1 96.19 57 LYS B O 1
ATOM 1407 N N . ARG B 1 58 ? -9.867 -14.891 -2.824 1 96.12 58 ARG B N 1
ATOM 1408 C CA . ARG B 1 58 ? -10.688 -14.922 -4.031 1 96.12 58 ARG B CA 1
ATOM 1409 C C . ARG B 1 58 ? -9.82 -15.094 -5.273 1 96.12 58 ARG B C 1
ATOM 1411 O O . ARG B 1 58 ? -10.133 -15.906 -6.145 1 96.12 58 ARG B O 1
ATOM 1418 N N . LEU B 1 59 ? -8.797 -14.375 -5.324 1 97.75 59 LEU B N 1
ATOM 1419 C CA . LEU B 1 59 ? -7.902 -14.461 -6.469 1 97.75 59 LEU B CA 1
ATOM 1420 C C . LEU B 1 59 ? -7.285 -15.852 -6.578 1 97.75 59 LEU B C 1
ATOM 1422 O O . LEU B 1 59 ? -7.203 -16.406 -7.676 1 97.75 59 LEU B O 1
ATOM 1426 N N . LEU B 1 60 ? -6.879 -16.328 -5.438 1 98 60 LEU B N 1
ATOM 1427 C CA . LEU B 1 60 ? -6.258 -17.656 -5.402 1 98 60 LEU B CA 1
ATOM 1428 C C . LEU B 1 60 ? -7.242 -18.719 -5.848 1 98 60 LEU B C 1
ATOM 1430 O O . LEU B 1 60 ? -6.867 -19.656 -6.574 1 98 60 LEU B O 1
ATOM 1434 N N . ASP B 1 61 ? -8.445 -18.625 -5.441 1 96.5 61 ASP B N 1
ATOM 1435 C CA . ASP B 1 61 ? -9.484 -19.562 -5.84 1 96.5 61 ASP B CA 1
ATOM 1436 C C . ASP B 1 61 ? -9.648 -19.594 -7.359 1 96.5 61 ASP B C 1
ATOM 1438 O O . ASP B 1 61 ? -9.742 -20.672 -7.961 1 96.5 61 ASP B O 1
ATOM 1442 N N . GLU B 1 62 ? -9.703 -18.469 -7.957 1 96.69 62 GLU B N 1
ATOM 1443 C CA . GLU B 1 62 ? -9.859 -18.375 -9.406 1 96.69 62 GLU B CA 1
ATOM 1444 C C . GLU B 1 62 ? -8.664 -18.969 -10.141 1 96.69 62 GLU B C 1
ATOM 1446 O O . GLU B 1 62 ? -8.828 -19.688 -11.125 1 96.69 62 GLU B O 1
ATOM 1451 N N . VAL B 1 63 ? -7.469 -18.672 -9.648 1 97.56 63 VAL B N 1
ATOM 1452 C CA . VAL B 1 63 ? -6.254 -19.172 -10.273 1 97.56 63 VAL B CA 1
ATOM 1453 C C . VAL B 1 63 ? -6.176 -20.688 -10.117 1 97.56 63 VAL B C 1
ATOM 1455 O O . VAL B 1 63 ? -5.754 -21.391 -11.031 1 97.56 63 VAL B O 1
ATOM 1458 N N . ALA B 1 64 ? -6.574 -21.125 -8.906 1 97.56 64 ALA B N 1
ATOM 1459 C CA . ALA B 1 64 ? -6.535 -22.562 -8.641 1 97.56 64 ALA B CA 1
ATOM 1460 C C . ALA B 1 64 ? -7.43 -23.328 -9.609 1 97.56 64 ALA B C 1
ATOM 1462 O O . ALA B 1 64 ? -7.07 -24.422 -10.062 1 97.56 64 ALA B O 1
ATOM 1463 N N . LYS B 1 65 ? -8.539 -22.797 -9.93 1 96.31 65 LYS B N 1
ATOM 1464 C CA . LYS B 1 65 ? -9.445 -23.422 -10.883 1 96.31 65 LYS B CA 1
ATOM 1465 C C . LYS B 1 65 ? -8.82 -23.5 -12.273 1 96.31 65 LYS B C 1
ATOM 1467 O O . LYS B 1 65 ? -8.898 -24.547 -12.93 1 96.31 65 LYS B O 1
ATOM 1472 N N . ILE B 1 66 ? -8.242 -22.484 -12.695 1 95.38 66 ILE B N 1
ATOM 1473 C CA . ILE B 1 66 ? -7.684 -22.359 -14.039 1 95.38 66 ILE B CA 1
ATOM 1474 C C . ILE B 1 66 ? -6.48 -23.281 -14.18 1 95.38 66 ILE B C 1
ATOM 1476 O O . ILE B 1 66 ? -6.32 -23.953 -15.195 1 95.38 66 ILE B O 1
ATOM 1480 N N . LYS B 1 67 ? -5.691 -23.344 -13.18 1 95.69 67 LYS B N 1
ATOM 1481 C CA . LYS B 1 67 ? -4.426 -24.078 -13.258 1 95.69 67 LYS B CA 1
ATOM 1482 C C . LYS B 1 67 ? -4.555 -25.469 -12.664 1 95.69 67 LYS B C 1
ATOM 1484 O O . LYS B 1 67 ? -3.586 -26.234 -12.633 1 95.69 67 LYS B O 1
ATOM 1489 N N . ASN B 1 68 ? -5.711 -25.766 -12.141 1 95.5 68 ASN B N 1
ATOM 1490 C CA . ASN B 1 68 ? -5.961 -27.047 -11.492 1 95.5 68 ASN B CA 1
ATOM 1491 C C . ASN B 1 68 ? -5.004 -27.281 -10.328 1 95.5 68 ASN B C 1
ATOM 1493 O O . ASN B 1 68 ? -4.359 -28.328 -10.258 1 95.5 68 ASN B O 1
ATOM 1497 N N . LEU B 1 69 ? -4.879 -26.234 -9.523 1 95.75 69 LEU B N 1
ATOM 1498 C CA . LEU B 1 69 ? -4.035 -26.328 -8.344 1 95.75 69 LEU B CA 1
ATOM 1499 C C . LEU B 1 69 ? -4.801 -26.938 -7.176 1 95.75 69 LEU B C 1
ATOM 1501 O O . LEU B 1 69 ? -5.988 -26.656 -6.988 1 95.75 69 LEU B O 1
ATOM 1505 N N . GLN B 1 70 ? -4.133 -27.766 -6.465 1 94.38 70 GLN B N 1
ATOM 1506 C CA . GLN B 1 70 ? -4.676 -28.25 -5.207 1 94.38 70 GLN B CA 1
ATOM 1507 C C . GLN B 1 70 ? -4.266 -27.359 -4.039 1 94.38 70 GLN B C 1
ATOM 1509 O O . GLN B 1 70 ? -3.076 -27.203 -3.76 1 94.38 70 GLN B O 1
ATOM 1514 N N . LEU B 1 71 ? -5.266 -26.797 -3.393 1 96.31 71 LEU B N 1
ATOM 1515 C CA . LEU B 1 71 ? -5.012 -25.922 -2.254 1 96.31 71 LEU B CA 1
ATOM 1516 C C . LEU B 1 71 ? -5.184 -26.672 -0.939 1 96.31 71 LEU B C 1
ATOM 1518 O O . LEU B 1 71 ? -6.238 -27.266 -0.689 1 96.31 71 LEU B O 1
ATOM 1522 N N . ASN B 1 72 ? -4.125 -26.719 -0.203 1 96.75 72 ASN B N 1
ATOM 1523 C CA . ASN B 1 72 ? -4.242 -27.328 1.121 1 96.75 72 ASN B CA 1
ATOM 1524 C C . ASN B 1 72 ? -4.523 -26.281 2.191 1 96.75 72 ASN B C 1
ATOM 1526 O O . ASN B 1 72 ? -4.598 -25.078 1.892 1 96.75 72 ASN B O 1
ATOM 1530 N N . ASP B 1 73 ? -4.637 -26.672 3.428 1 97.44 73 ASP B N 1
ATOM 1531 C CA . ASP B 1 73 ? -5.039 -25.797 4.52 1 97.44 73 ASP B CA 1
ATOM 1532 C C . ASP B 1 73 ? -3.99 -24.703 4.766 1 97.44 73 ASP B C 1
ATOM 1534 O O . ASP B 1 73 ? -4.332 -23.578 5.109 1 97.44 73 ASP B O 1
ATOM 1538 N N . LYS B 1 74 ? -2.787 -25.078 4.594 1 97.81 74 LYS B N 1
ATOM 1539 C CA . LYS B 1 74 ? -1.708 -24.109 4.82 1 97.81 74 LYS B CA 1
ATOM 1540 C C . LYS B 1 74 ? -1.796 -22.938 3.846 1 97.81 74 LYS B C 1
ATOM 1542 O O . LYS B 1 74 ? -1.668 -21.781 4.242 1 97.81 74 LYS B O 1
ATOM 1547 N N . ILE B 1 75 ? -2.055 -23.266 2.627 1 98.19 75 ILE B N 1
ATOM 1548 C CA . ILE B 1 75 ? -2.158 -22.266 1.581 1 98.19 75 ILE B CA 1
ATOM 1549 C C . ILE B 1 75 ? -3.389 -21.391 1.822 1 98.19 75 ILE B C 1
ATOM 1551 O O . ILE B 1 75 ? -3.318 -20.156 1.725 1 98.19 75 ILE B O 1
ATOM 1555 N N . LEU B 1 76 ? -4.453 -22.031 2.199 1 97.62 76 LEU B N 1
ATOM 1556 C CA . LEU B 1 76 ? -5.703 -21.312 2.43 1 97.62 76 LEU B CA 1
ATOM 1557 C C . LEU B 1 76 ? -5.59 -20.406 3.65 1 97.62 76 LEU B C 1
ATOM 1559 O O . LEU B 1 76 ? -6.109 -19.297 3.646 1 97.62 76 LEU B O 1
ATOM 1563 N N . ASP B 1 77 ? -4.914 -20.891 4.645 1 98.06 77 ASP B N 1
ATOM 1564 C CA . ASP B 1 77 ? -4.668 -20.078 5.832 1 98.06 77 ASP B CA 1
ATOM 1565 C C . ASP B 1 77 ? -3.83 -18.859 5.496 1 98.06 77 ASP B C 1
ATOM 1567 O O . ASP B 1 77 ? -4.105 -17.75 5.984 1 98.06 77 ASP B O 1
ATOM 1571 N N . CYS B 1 78 ? -2.834 -19.062 4.707 1 98.38 78 CYS B N 1
ATOM 1572 C CA . CYS B 1 78 ? -1.987 -17.953 4.273 1 98.38 78 CYS B CA 1
ATOM 1573 C C . CYS B 1 78 ? -2.787 -16.938 3.467 1 98.38 78 CYS B C 1
ATOM 1575 O O . CYS B 1 78 ? -2.639 -15.727 3.66 1 98.38 78 CYS B O 1
ATOM 1577 N N . ALA B 1 79 ? -3.619 -17.438 2.605 1 98.25 79 ALA B N 1
ATOM 1578 C CA . ALA B 1 79 ? -4.434 -16.547 1.778 1 98.25 79 ALA B CA 1
ATOM 1579 C C . ALA B 1 79 ? -5.367 -15.695 2.639 1 98.25 79 ALA B C 1
ATOM 1581 O O . ALA B 1 79 ? -5.508 -14.492 2.41 1 98.25 79 ALA B O 1
ATOM 1582 N N . ASN B 1 80 ? -5.965 -16.312 3.57 1 96.94 80 ASN B N 1
ATOM 1583 C CA . ASN B 1 80 ? -6.844 -15.594 4.492 1 96.94 80 ASN B CA 1
ATOM 1584 C C . ASN B 1 80 ? -6.078 -14.547 5.301 1 96.94 80 ASN B C 1
ATOM 1586 O O . ASN B 1 80 ? -6.551 -13.43 5.48 1 96.94 80 ASN B O 1
ATOM 1590 N N . TYR B 1 81 ? -4.969 -15 5.805 1 96.62 81 TYR B N 1
ATOM 1591 C CA . TYR B 1 81 ? -4.148 -14.109 6.617 1 96.62 81 TYR B CA 1
ATOM 1592 C C . TYR B 1 81 ? -3.721 -12.883 5.824 1 96.62 81 TYR B C 1
ATOM 1594 O O . TYR B 1 81 ? -3.891 -11.75 6.285 1 96.62 81 TYR B O 1
ATOM 1602 N N . LEU B 1 82 ? -3.191 -13.086 4.621 1 97.62 82 LEU B N 1
ATOM 1603 C CA . LEU B 1 82 ? -2.734 -11.977 3.791 1 97.62 82 LEU B CA 1
ATOM 1604 C C . LEU B 1 82 ? -3.898 -11.07 3.406 1 97.62 82 LEU B C 1
ATOM 1606 O O . LEU B 1 82 ? -3.734 -9.852 3.299 1 97.62 82 LEU B O 1
ATOM 1610 N N . SER B 1 83 ? -5.055 -11.625 3.172 1 96.5 83 SER B N 1
ATOM 1611 C CA . SER B 1 83 ? -6.23 -10.82 2.867 1 96.5 83 SER B CA 1
ATOM 1612 C C . SER B 1 83 ? -6.547 -9.852 4.004 1 96.5 83 SER B C 1
ATOM 1614 O O . SER B 1 83 ? -6.891 -8.695 3.76 1 96.5 83 SER B O 1
ATOM 1616 N N . LEU B 1 84 ? -6.41 -10.32 5.168 1 93.38 84 LEU B N 1
ATOM 1617 C CA . LEU B 1 84 ? -6.664 -9.5 6.348 1 93.38 84 LEU B CA 1
ATOM 1618 C C . LEU B 1 84 ? -5.605 -8.406 6.488 1 93.38 84 LEU B C 1
ATOM 1620 O O . LEU B 1 84 ? -5.902 -7.305 6.961 1 93.38 84 LEU B O 1
ATOM 1624 N N . MET B 1 85 ? -4.453 -8.68 6.027 1 94.69 85 MET B N 1
ATOM 1625 C CA . MET B 1 85 ? -3.324 -7.785 6.266 1 94.69 85 MET B CA 1
ATOM 1626 C C . MET B 1 85 ? -3.348 -6.613 5.293 1 94.69 85 MET B C 1
ATOM 1628 O O . MET B 1 85 ? -2.68 -5.602 5.516 1 94.69 85 MET B O 1
ATOM 1632 N N . TYR B 1 86 ? -4.113 -6.684 4.258 1 93.69 86 TYR B N 1
ATOM 1633 C CA . TYR B 1 86 ? -4.188 -5.594 3.295 1 93.69 86 TYR B CA 1
ATOM 1634 C C . TYR B 1 86 ? -4.559 -4.285 3.98 1 93.69 86 TYR B C 1
ATOM 1636 O O . TYR B 1 86 ? -3.855 -3.279 3.838 1 93.69 86 TYR B O 1
ATOM 1644 N N . LEU B 1 87 ? -5.5 -4.285 4.68 1 91.44 87 LEU B N 1
ATOM 1645 C CA . LEU B 1 87 ? -5.91 -3.096 5.418 1 91.44 87 LEU B CA 1
ATOM 1646 C C . LEU B 1 87 ? -5.188 -3.016 6.762 1 91.44 87 LEU B C 1
ATOM 1648 O O . LEU B 1 87 ? -4.82 -1.927 7.207 1 91.44 87 LEU B O 1
ATOM 1652 N N . GLY B 1 88 ? -4.988 -4.18 7.32 1 93.25 88 GLY B N 1
ATOM 1653 C CA . GLY B 1 88 ? -4.422 -4.25 8.664 1 93.25 88 GLY B CA 1
ATOM 1654 C C . GLY B 1 88 ? -3.016 -3.691 8.742 1 93.25 88 GLY B C 1
ATOM 1655 O O . GLY B 1 88 ? -2.617 -3.156 9.781 1 93.25 88 GLY B O 1
ATOM 1656 N N . SER B 1 89 ? -2.316 -3.762 7.711 1 94.5 89 SER B N 1
ATOM 1657 C CA . SER B 1 89 ? -0.937 -3.287 7.691 1 94.5 89 SER B CA 1
ATOM 1658 C C . SER B 1 89 ? -0.871 -1.787 7.418 1 94.5 89 SER B C 1
ATOM 1660 O O . SER B 1 89 ? 0.177 -1.164 7.598 1 94.5 89 SER B O 1
ATOM 1662 N N . ARG B 1 90 ? -2.031 -1.189 7.047 1 94.56 90 ARG B N 1
ATOM 1663 C CA . ARG B 1 90 ? -1.979 0.186 6.562 1 94.56 90 ARG B CA 1
ATOM 1664 C C . ARG B 1 90 ? -2.74 1.125 7.492 1 94.56 90 ARG B C 1
ATOM 1666 O O . ARG B 1 90 ? -2.314 2.258 7.723 1 94.56 90 ARG B O 1
ATOM 1673 N N . TYR B 1 91 ? -3.766 0.556 8.078 1 94 91 TYR B N 1
ATOM 1674 C CA . TYR B 1 91 ? -4.656 1.456 8.805 1 94 91 TYR B CA 1
ATOM 1675 C C . TYR B 1 91 ? -4.707 1.097 10.281 1 94 91 TYR B C 1
ATOM 1677 O O . TYR B 1 91 ? -5.031 -0.037 10.641 1 94 91 TYR B O 1
ATOM 1685 N N . PRO B 1 92 ? -4.477 2.09 11.086 1 91.38 92 PRO B N 1
ATOM 1686 C CA . PRO B 1 92 ? -4.473 1.839 12.531 1 91.38 92 PRO B CA 1
ATOM 1687 C C . PRO B 1 92 ? -5.836 1.399 13.062 1 91.38 92 PRO B C 1
ATOM 1689 O O . PRO B 1 92 ? -5.918 0.765 14.117 1 91.38 92 PRO B O 1
ATOM 1692 N N . GLU B 1 93 ? -6.871 1.75 12.469 1 86.75 93 GLU B N 1
ATOM 1693 C CA . GLU B 1 93 ? -8.203 1.428 12.961 1 86.75 93 GLU B CA 1
ATOM 1694 C C . GLU B 1 93 ? -8.5 -0.064 12.828 1 86.75 93 GLU B C 1
ATOM 1696 O O . GLU B 1 93 ? -9.445 -0.572 13.43 1 86.75 93 GLU B O 1
ATOM 1701 N N . GLU B 1 94 ? -7.781 -0.782 11.969 1 84.75 94 GLU B N 1
ATOM 1702 C CA . GLU B 1 94 ? -8.008 -2.209 11.758 1 84.75 94 GLU B CA 1
ATOM 1703 C C . GLU B 1 94 ? -7.629 -3.012 13 1 84.75 94 GLU B C 1
ATOM 1705 O O . GLU B 1 94 ? -7.961 -4.195 13.109 1 84.75 94 GLU B O 1
ATOM 1710 N N . GLU B 1 95 ? -7.172 -2.307 13.961 1 69.88 95 GLU B N 1
ATOM 1711 C CA . GLU B 1 95 ? -6.883 -2.879 15.273 1 69.88 95 GLU B CA 1
ATOM 1712 C C . GLU B 1 95 ? -5.957 -4.086 15.156 1 69.88 95 GLU B C 1
ATOM 1714 O O . GLU B 1 95 ? -6.102 -5.059 15.898 1 69.88 95 GLU B O 1
ATOM 1719 N N . ILE B 1 96 ? -5.52 -4.113 13.938 1 65 96 ILE B N 1
ATOM 1720 C CA . ILE B 1 96 ? -4.531 -5.18 13.828 1 65 96 ILE B CA 1
ATOM 1721 C C . ILE B 1 96 ? -3.268 -4.789 14.594 1 65 96 ILE B C 1
ATOM 1723 O O . ILE B 1 96 ? -2.754 -3.68 14.438 1 65 96 ILE B O 1
ATOM 1727 N N . ILE B 1 97 ? -3.082 -5.16 15.805 1 60.56 97 ILE B N 1
ATOM 1728 C CA . ILE B 1 97 ? -2.098 -4.992 16.875 1 60.56 97 ILE B CA 1
ATOM 1729 C C . ILE B 1 97 ? -0.751 -4.598 16.266 1 60.56 97 ILE B C 1
ATOM 1731 O O . ILE B 1 97 ? -0.478 -4.887 15.102 1 60.56 97 ILE B O 1
ATOM 1735 N N . ASP B 1 98 ? 0.024 -3.893 16.969 1 79.25 98 ASP B N 1
ATOM 1736 C CA . ASP B 1 98 ? 1.417 -3.543 16.719 1 79.25 98 ASP B CA 1
ATOM 1737 C C . ASP B 1 98 ? 2.182 -4.727 16.125 1 79.25 98 ASP B C 1
ATOM 1739 O O . ASP B 1 98 ? 2.555 -5.652 16.859 1 79.25 98 ASP B O 1
ATOM 1743 N N . MET B 1 99 ? 2.184 -4.727 14.805 1 88.94 99 MET B N 1
ATOM 1744 C CA . MET B 1 99 ? 2.875 -5.805 14.102 1 88.94 99 MET B CA 1
ATOM 1745 C C . MET B 1 99 ? 4.344 -5.863 14.508 1 88.94 99 MET B C 1
ATOM 1747 O O . MET B 1 99 ? 5.047 -4.855 14.453 1 88.94 99 MET B O 1
ATOM 1751 N N . ASP B 1 100 ? 4.707 -6.969 15.047 1 93.19 100 ASP B N 1
ATOM 1752 C CA . ASP B 1 100 ? 6.109 -7.16 15.398 1 93.19 100 ASP B CA 1
ATOM 1753 C C . ASP B 1 100 ? 6.828 -8.016 14.359 1 93.19 100 ASP B C 1
ATOM 1755 O O . ASP B 1 100 ? 6.281 -8.281 13.289 1 93.19 100 ASP B O 1
ATOM 1759 N N . ARG B 1 101 ? 7.992 -8.344 14.672 1 96.56 101 ARG B N 1
ATOM 1760 C CA . ARG B 1 101 ? 8.828 -9.07 13.727 1 96.56 101 ARG B CA 1
ATOM 1761 C C . ARG B 1 101 ? 8.18 -10.398 13.328 1 96.56 101 ARG B C 1
ATOM 1763 O O . ARG B 1 101 ? 8.195 -10.773 12.156 1 96.56 101 ARG B O 1
ATOM 1770 N N . SER B 1 102 ? 7.637 -11.062 14.273 1 96.81 102 SER B N 1
ATOM 1771 C CA . SER B 1 102 ? 7.031 -12.367 14.008 1 96.81 102 SER B CA 1
ATOM 1772 C C . SER B 1 102 ? 5.887 -12.258 13.008 1 96.81 102 SER B C 1
ATOM 1774 O O . SER B 1 102 ? 5.754 -13.094 12.117 1 96.81 102 SER B O 1
ATOM 1776 N N . GLU B 1 103 ? 5.113 -11.273 13.133 1 95.69 103 GLU B N 1
ATOM 1777 C CA . GLU B 1 103 ? 3.998 -11.062 12.219 1 95.69 103 GLU B CA 1
ATOM 1778 C C . GLU B 1 103 ? 4.492 -10.688 10.82 1 95.69 103 GLU B C 1
ATOM 1780 O O . GLU B 1 103 ? 3.947 -11.148 9.82 1 95.69 103 GLU B O 1
ATOM 1785 N N . GLY B 1 104 ? 5.508 -9.797 10.789 1 97.25 104 GLY B N 1
ATOM 1786 C CA . GLY B 1 104 ? 6.121 -9.484 9.508 1 97.25 104 GLY B CA 1
ATOM 1787 C C . GLY B 1 104 ? 6.676 -10.703 8.797 1 97.25 104 GLY B C 1
ATOM 1788 O O . GLY B 1 104 ? 6.477 -10.867 7.594 1 97.25 104 GLY B O 1
ATOM 1789 N N . GLU B 1 105 ? 7.309 -11.547 9.562 1 98.5 105 GLU B N 1
ATOM 1790 C CA . GLU B 1 105 ? 7.875 -12.773 9.008 1 98.5 105 GLU B CA 1
ATOM 1791 C C . GLU B 1 105 ? 6.777 -13.711 8.523 1 98.5 105 GLU B C 1
ATOM 1793 O O . GLU B 1 105 ? 6.938 -14.398 7.512 1 98.5 105 GLU B O 1
ATOM 1798 N N . LYS B 1 106 ? 5.746 -13.758 9.281 1 98.25 106 LYS B N 1
ATOM 1799 C CA . LYS B 1 106 ? 4.621 -14.594 8.859 1 98.25 106 LYS B CA 1
ATOM 1800 C C . LYS B 1 106 ? 4.074 -14.133 7.508 1 98.25 106 LYS B C 1
ATOM 1802 O O . LYS B 1 106 ? 3.76 -14.953 6.648 1 98.25 106 LYS B O 1
ATOM 1807 N N . CYS B 1 107 ? 3.939 -12.828 7.324 1 98.44 107 CYS B N 1
ATOM 1808 C CA . CYS B 1 107 ? 3.479 -12.289 6.051 1 98.44 107 CYS B CA 1
ATOM 1809 C C . CYS B 1 107 ? 4.383 -12.734 4.91 1 98.44 107 CYS B C 1
ATOM 1811 O O . CYS B 1 107 ? 3.9 -13.203 3.875 1 98.44 107 CYS B O 1
ATOM 1813 N N . VAL B 1 108 ? 5.676 -12.625 5.137 1 98.81 108 VAL B N 1
ATOM 1814 C CA . VAL B 1 108 ? 6.645 -12.961 4.102 1 98.81 108 VAL B CA 1
ATOM 1815 C C . VAL B 1 108 ? 6.625 -14.461 3.838 1 98.81 108 VAL B C 1
ATOM 1817 O O . VAL B 1 108 ? 6.703 -14.898 2.688 1 98.81 108 VAL B O 1
ATOM 1820 N N . ARG B 1 109 ? 6.488 -15.234 4.855 1 98.81 109 ARG B N 1
ATOM 1821 C CA . ARG B 1 109 ? 6.387 -16.688 4.688 1 98.81 109 ARG B CA 1
ATOM 1822 C C . ARG B 1 109 ? 5.145 -17.062 3.891 1 98.81 109 ARG B C 1
ATOM 1824 O O . ARG B 1 109 ? 5.199 -17.938 3.023 1 98.81 109 ARG B O 1
ATOM 1831 N N . CYS B 1 110 ? 4.082 -16.453 4.207 1 98.88 110 CYS B N 1
ATOM 1832 C CA . CYS B 1 110 ? 2.846 -16.703 3.475 1 98.88 110 CYS B CA 1
ATOM 1833 C C . CYS B 1 110 ? 2.979 -16.281 2.016 1 98.88 110 CYS B C 1
ATOM 1835 O O . CYS B 1 110 ? 2.504 -16.984 1.117 1 98.88 110 CYS B O 1
ATOM 1837 N N . MET B 1 111 ? 3.584 -15.125 1.818 1 98.88 111 MET B N 1
ATOM 1838 C CA . MET B 1 111 ? 3.883 -14.68 0.459 1 98.88 111 MET B CA 1
ATOM 1839 C C . MET B 1 111 ? 4.652 -15.75 -0.305 1 98.88 111 MET B C 1
ATOM 1841 O O . MET B 1 111 ? 4.262 -16.125 -1.411 1 98.88 111 MET B O 1
ATOM 1845 N N . GLU B 1 112 ? 5.676 -16.266 0.329 1 98.81 112 GLU B N 1
ATOM 1846 C CA . GLU B 1 112 ? 6.52 -17.281 -0.3 1 98.81 112 GLU B CA 1
ATOM 1847 C C . GLU B 1 112 ? 5.734 -18.562 -0.569 1 98.81 112 GLU B C 1
ATOM 1849 O O . GLU B 1 112 ? 5.887 -19.172 -1.624 1 98.81 112 GLU B O 1
ATOM 1854 N N . THR B 1 113 ? 4.949 -18.938 0.315 1 98.62 113 THR B N 1
ATOM 1855 C CA . THR B 1 113 ? 4.148 -20.156 0.205 1 98.62 113 THR B CA 1
ATOM 1856 C C . THR B 1 113 ? 3.215 -20.078 -1.001 1 98.62 113 THR B C 1
ATOM 1858 O O . THR B 1 113 ? 3.182 -21 -1.823 1 98.62 113 THR B O 1
ATOM 1861 N N . ILE B 1 114 ? 2.527 -19.016 -1.163 1 98.62 114 ILE B N 1
ATOM 1862 C CA . ILE B 1 114 ? 1.551 -18.891 -2.24 1 98.62 114 ILE B CA 1
ATOM 1863 C C . ILE B 1 114 ? 2.273 -18.719 -3.574 1 98.62 114 ILE B C 1
ATOM 1865 O O . ILE B 1 114 ? 1.909 -19.344 -4.57 1 98.62 114 ILE B O 1
ATOM 1869 N N . LEU B 1 115 ? 3.346 -17.891 -3.564 1 98.25 115 LEU B N 1
ATOM 1870 C CA . LEU B 1 115 ? 4.066 -17.672 -4.812 1 98.25 115 LEU B CA 1
ATOM 1871 C C . LEU B 1 115 ? 4.711 -18.953 -5.312 1 98.25 115 LEU B C 1
ATOM 1873 O O . LEU B 1 115 ? 4.871 -19.141 -6.523 1 98.25 115 LEU B O 1
ATOM 1877 N N . SER B 1 116 ? 5.016 -19.828 -4.426 1 97.44 116 SER B N 1
ATOM 1878 C CA . SER B 1 116 ? 5.727 -21.047 -4.789 1 97.44 116 SER B CA 1
ATOM 1879 C C . SER B 1 116 ? 4.824 -22 -5.574 1 97.44 116 SER B C 1
ATOM 1881 O O . SER B 1 116 ? 5.312 -22.891 -6.262 1 97.44 116 SER B O 1
ATOM 1883 N N . ILE B 1 117 ? 3.537 -21.844 -5.574 1 96.31 117 ILE B N 1
ATOM 1884 C CA . ILE B 1 117 ? 2.645 -22.812 -6.219 1 96.31 117 ILE B CA 1
ATOM 1885 C C . ILE B 1 117 ? 2.051 -22.188 -7.484 1 96.31 117 ILE B C 1
ATOM 1887 O O . ILE B 1 117 ? 1.287 -22.844 -8.195 1 96.31 117 ILE B O 1
ATOM 1891 N N . ILE B 1 118 ? 2.291 -20.938 -7.684 1 93.38 118 ILE B N 1
ATOM 1892 C CA . ILE B 1 118 ? 1.738 -20.234 -8.836 1 93.38 118 ILE B CA 1
ATOM 1893 C C . ILE B 1 118 ? 2.73 -20.281 -10 1 93.38 118 ILE B C 1
ATOM 1895 O O . ILE B 1 118 ? 3.928 -20.062 -9.805 1 93.38 118 ILE B O 1
#

InterPro domains:
  IPR007842 HEPN domain [PF05168] (2-117)
  IPR007842 HEPN domain [PS50910] (5-114)
  IPR007842 HEPN domain [SM00748] (5-114)

pLDDT: mean 94.91, std 6.93, range [56.72, 98.88]